Protein AF-A0A933B3A6-F1 (afdb_monomer_lite)

pLDDT: mean 73.86, std 21.84, range [30.27, 98.25]

Secondary structure (DSSP, 8-state):
-----------------EEEE---S----EE-STTEEEEEEEEEEEEE-SS-HHHHHHHHSS-SSEEEEEEEEEEEEEEEETTEEEEEEEEEEGGGTEEEEEEEEEEGGGEEEEEEEEEEEEEE-SS----TT-TT------SS-EEEEEEEEEEEEEE--TTS--EEEEEEEEEEEESS-----

Radius of gyration: 24.61 Å; chains: 1; bounding box: 81×42×65 Å

Sequence (185 aa):
MKGEGKSIFGKSALIVMLSFTANGLGPAYAQGEKDFVVSLDPAARYSFVKGDEEKFRVHHWAKENFVGGVQDFSLKKENLAGDLSLFMEGHALVDENDLKGSLRLDRGELGFIRFDYEEFSRFYEGTGGVYRRFNALRVNELEEELELEIGRLAVEAVLTFENFPELGFLYERRFKDGAKSRLTW

Foldseek 3Di:
DDDDPDDPDPPPQPWDKDKDKCQVDPWDWDDDPVQKTKTWRWIKIAIDTDGDQLVVCQVVVDHNGIWTWTQKIWIWGQPPDNRKIWIKMWIDRPNFQFTKIKIKIAGHQFWIKIKIKTKGKHWDQQFPDDPVVCPPDDGPRDPDTFIKMKMKIKIKTWGHDVPDDIDIDIDMDIDMDGDPDPPDD

Structure (mmCIF, N/CA/C/O backbone):
data_AF-A0A933B3A6-F1
#
_entry.id   AF-A0A933B3A6-F1
#
loop_
_atom_site.group_PDB
_atom_site.id
_atom_site.type_symbol
_atom_site.label_atom_id
_atom_site.label_alt_id
_atom_site.label_comp_id
_atom_site.label_asym_id
_atom_site.label_entity_id
_atom_site.label_seq_id
_atom_site.pdbx_PDB_ins_code
_atom_site.Cartn_x
_atom_site.Cartn_y
_atom_site.Cartn_z
_atom_site.occupancy
_atom_site.B_iso_or_equiv
_atom_site.auth_seq_id
_atom_site.auth_comp_id
_atom_site.auth_asym_id
_atom_site.auth_atom_id
_atom_site.pdbx_PDB_model_num
ATOM 1 N N . MET A 1 1 ? 61.149 1.206 -34.354 1.00 37.81 1 MET A N 1
ATOM 2 C CA . MET A 1 1 ? 60.350 2.453 -34.273 1.00 37.81 1 MET A CA 1
ATOM 3 C C . MET A 1 1 ? 59.382 2.403 -35.446 1.00 37.81 1 MET A C 1
ATOM 5 O O . MET A 1 1 ? 59.860 2.289 -36.556 1.00 37.81 1 MET A O 1
ATOM 9 N N . LYS A 1 2 ? 58.061 2.312 -35.304 1.00 33.31 2 LYS A N 1
ATOM 10 C CA . LYS A 1 2 ? 57.146 3.132 -34.505 1.00 33.31 2 LYS A CA 1
ATOM 11 C C . LYS A 1 2 ? 55.859 2.306 -34.324 1.00 33.31 2 LYS A C 1
ATOM 13 O O . LYS A 1 2 ? 55.336 1.795 -35.306 1.00 33.31 2 LYS A O 1
ATOM 18 N N . GLY A 1 3 ? 55.439 2.094 -33.078 1.00 30.27 3 GLY A N 1
ATOM 19 C CA . GLY A 1 3 ? 54.273 1.277 -32.746 1.00 30.27 3 GLY A CA 1
ATOM 20 C C . GLY A 1 3 ? 52.972 2.021 -33.023 1.00 30.27 3 GLY A C 1
ATOM 21 O O . GLY A 1 3 ? 52.809 3.164 -32.598 1.00 30.27 3 GLY A O 1
ATOM 22 N N . GLU A 1 4 ? 52.048 1.361 -33.712 1.00 31.89 4 GLU A N 1
ATOM 23 C CA . GLU A 1 4 ? 50.653 1.782 -33.786 1.00 31.89 4 GLU A CA 1
ATOM 24 C C . GLU A 1 4 ? 49.944 1.329 -32.508 1.00 31.89 4 GLU A C 1
ATOM 26 O O . GLU A 1 4 ? 49.504 0.187 -32.367 1.00 31.89 4 GLU A O 1
ATOM 31 N N . GLY A 1 5 ? 49.880 2.234 -31.533 1.00 32.16 5 GLY A N 1
ATOM 32 C CA . GLY A 1 5 ? 49.031 2.073 -30.363 1.00 32.16 5 GLY A CA 1
ATOM 33 C C . GLY A 1 5 ? 47.570 2.161 -30.789 1.00 32.16 5 GLY A C 1
ATOM 34 O O . GLY A 1 5 ? 47.030 3.256 -30.934 1.00 32.16 5 GLY A O 1
ATOM 35 N N . LYS A 1 6 ? 46.921 1.009 -30.985 1.00 35.81 6 LYS A N 1
ATOM 36 C CA . LYS A 1 6 ? 45.458 0.927 -30.995 1.00 35.81 6 LYS A CA 1
ATOM 37 C C . LYS A 1 6 ? 44.959 1.458 -29.655 1.00 35.81 6 LYS A C 1
ATOM 39 O O . LYS A 1 6 ? 45.222 0.867 -28.612 1.00 35.81 6 LYS A O 1
ATOM 44 N N . SER A 1 7 ? 44.270 2.592 -29.709 1.00 31.34 7 SER A N 1
ATOM 45 C CA . SER A 1 7 ? 43.562 3.183 -28.581 1.00 31.34 7 SER A CA 1
ATOM 46 C C . SER A 1 7 ? 42.559 2.169 -28.022 1.00 31.34 7 SER A C 1
ATOM 48 O O . SER A 1 7 ? 41.532 1.879 -28.630 1.00 31.34 7 SER A O 1
ATOM 50 N N . ILE A 1 8 ? 42.904 1.604 -26.868 1.00 36.28 8 ILE A N 1
ATOM 51 C CA . ILE A 1 8 ? 42.036 0.848 -25.964 1.00 36.28 8 ILE A CA 1
ATOM 52 C C . ILE A 1 8 ? 41.479 1.859 -24.960 1.00 36.28 8 ILE A C 1
ATOM 54 O O . ILE A 1 8 ? 41.858 1.884 -23.795 1.00 36.28 8 ILE A O 1
ATOM 58 N N . PHE A 1 9 ? 40.616 2.754 -25.430 1.00 33.81 9 PHE A N 1
ATOM 59 C CA . PHE A 1 9 ? 39.762 3.530 -24.542 1.00 33.81 9 PHE A CA 1
ATOM 60 C C . PHE A 1 9 ? 38.358 2.958 -24.654 1.00 33.81 9 PHE A C 1
ATOM 62 O O . PHE A 1 9 ? 37.692 3.080 -25.683 1.00 33.81 9 PHE A O 1
ATOM 69 N N . GLY A 1 10 ? 37.964 2.247 -23.593 1.00 30.86 10 GLY A N 1
ATOM 70 C CA . GLY A 1 10 ? 36.609 1.761 -23.403 1.00 30.86 10 GLY A CA 1
ATOM 71 C C . GLY A 1 10 ? 35.632 2.904 -23.629 1.00 30.86 10 GLY A C 1
ATOM 72 O O . GLY A 1 10 ? 35.864 4.027 -23.182 1.00 30.86 10 GLY A O 1
ATOM 73 N N . LYS A 1 11 ? 34.564 2.618 -24.372 1.00 32.34 11 LYS A N 1
ATOM 74 C CA . LYS A 1 11 ? 33.440 3.531 -24.529 1.00 32.34 11 LYS A CA 1
ATOM 75 C C . LYS A 1 11 ? 32.862 3.769 -23.136 1.00 32.34 11 LYS A C 1
ATOM 77 O O . LYS A 1 11 ? 32.069 2.969 -22.652 1.00 32.34 11 LYS A O 1
ATOM 82 N N . SER A 1 12 ? 33.303 4.829 -22.471 1.00 31.42 12 SER A N 1
ATOM 83 C CA . SER A 1 12 ? 32.624 5.373 -21.306 1.00 31.42 12 SER A CA 1
ATOM 84 C C . SER A 1 12 ? 31.243 5.791 -21.796 1.00 31.42 12 SER A C 1
ATOM 86 O O . SER A 1 12 ? 31.110 6.805 -22.481 1.00 31.42 12 SER A O 1
ATOM 88 N N . ALA A 1 13 ? 30.239 4.948 -21.560 1.00 35.19 13 ALA A N 1
ATOM 89 C CA . ALA A 1 13 ? 28.856 5.269 -21.862 1.00 35.19 13 ALA A CA 1
ATOM 90 C C . ALA A 1 13 ? 28.470 6.455 -20.974 1.00 35.19 13 ALA A C 1
ATOM 92 O O . ALA A 1 13 ? 28.331 6.329 -19.760 1.00 35.19 13 ALA A O 1
ATOM 93 N N . LEU A 1 14 ? 28.400 7.635 -21.582 1.00 32.69 14 LEU A N 1
ATOM 94 C CA . LEU A 1 14 ? 27.875 8.829 -20.946 1.00 32.69 14 LEU A CA 1
ATOM 95 C C . LEU A 1 14 ? 26.360 8.638 -20.827 1.00 32.69 14 LEU A C 1
ATOM 97 O O . LEU A 1 14 ? 25.642 8.846 -21.802 1.00 32.69 14 LEU A O 1
ATOM 101 N N . ILE A 1 15 ? 25.888 8.222 -19.653 1.00 40.62 15 ILE A N 1
ATOM 102 C CA . ILE A 1 15 ? 24.457 8.185 -19.346 1.00 40.62 15 ILE A CA 1
ATOM 103 C C . ILE A 1 15 ? 24.015 9.638 -19.153 1.00 40.62 15 ILE A C 1
ATOM 105 O O . ILE A 1 15 ? 24.301 10.255 -18.129 1.00 40.62 15 ILE A O 1
ATOM 109 N N . VAL A 1 16 ? 23.364 10.209 -20.165 1.00 42.28 16 VAL A N 1
ATOM 110 C CA . VAL A 1 16 ? 22.676 11.498 -20.034 1.00 42.28 16 VAL A CA 1
ATOM 111 C C . VAL A 1 16 ? 21.221 11.193 -19.719 1.00 42.28 16 VAL A C 1
ATOM 113 O O . VAL A 1 16 ? 20.467 10.808 -20.606 1.00 42.28 16 VAL A O 1
ATOM 116 N N . MET A 1 17 ? 20.858 11.342 -18.449 1.00 42.34 17 MET A N 1
ATOM 117 C CA . MET A 1 17 ? 19.483 11.252 -17.971 1.00 42.34 17 MET A CA 1
ATOM 118 C C . MET A 1 17 ? 18.900 12.665 -17.924 1.00 42.34 17 MET A C 1
ATOM 120 O O . MET A 1 17 ? 19.408 13.524 -17.205 1.00 42.34 17 MET A O 1
ATOM 124 N N . LEU A 1 18 ? 17.834 12.912 -18.683 1.00 43.22 18 LEU A N 1
ATOM 125 C CA . LEU A 1 18 ? 16.920 14.020 -18.411 1.00 43.22 18 LEU A CA 1
ATOM 126 C C . LEU A 1 18 ? 15.621 13.418 -17.890 1.00 43.22 18 LEU A C 1
ATOM 128 O O . LEU A 1 18 ? 14.809 12.920 -18.666 1.00 43.22 18 LEU A O 1
ATOM 132 N N . SER A 1 19 ? 15.450 13.448 -16.572 1.00 37.16 19 SER A N 1
ATOM 133 C CA . SER A 1 19 ? 14.170 13.183 -15.927 1.00 37.16 19 SER A CA 1
ATOM 134 C C . SER A 1 19 ? 13.449 14.508 -15.713 1.00 37.16 19 SER A C 1
ATOM 136 O O . SER A 1 19 ? 13.919 15.355 -14.951 1.00 37.16 19 SER A O 1
ATOM 138 N N . PHE A 1 20 ? 12.307 14.687 -16.367 1.00 38.72 20 PHE A N 1
ATOM 139 C CA . PHE A 1 20 ? 11.343 15.703 -15.959 1.00 38.72 20 PHE A CA 1
ATOM 140 C C . PHE A 1 20 ? 10.321 15.016 -15.064 1.00 38.72 20 PHE A C 1
ATOM 142 O O . PHE A 1 20 ? 9.494 14.250 -15.555 1.00 38.72 20 PHE A O 1
ATOM 149 N N . THR A 1 21 ? 10.406 15.268 -13.760 1.00 42.62 21 THR A N 1
ATOM 150 C CA . THR A 1 21 ? 9.318 14.953 -12.834 1.00 42.62 21 THR A CA 1
ATOM 151 C C . THR A 1 21 ? 8.459 16.199 -12.727 1.00 42.62 21 THR A C 1
ATOM 153 O O . THR A 1 21 ? 8.901 17.232 -12.216 1.00 42.62 21 THR A O 1
ATOM 156 N N . ALA A 1 22 ? 7.248 16.143 -13.268 1.00 44.41 22 ALA A N 1
ATOM 157 C CA . ALA A 1 22 ? 6.296 17.226 -13.105 1.00 44.41 22 ALA A CA 1
ATOM 158 C C . ALA A 1 22 ? 5.584 17.065 -11.755 1.00 44.41 22 ALA A C 1
ATOM 160 O O . ALA A 1 22 ? 4.437 16.643 -11.717 1.00 44.41 22 ALA A O 1
ATOM 161 N N . ASN A 1 23 ? 6.226 17.475 -10.655 1.00 44.84 23 ASN A N 1
ATOM 162 C CA . ASN A 1 23 ? 5.581 17.621 -9.332 1.00 44.84 23 ASN A CA 1
ATOM 163 C C . ASN A 1 23 ? 4.640 18.852 -9.290 1.00 44.84 23 ASN A C 1
ATOM 165 O O . ASN A 1 23 ? 4.532 19.552 -8.287 1.00 44.84 23 ASN A O 1
ATOM 169 N N . GLY A 1 24 ? 4.048 19.210 -10.435 1.00 37.59 24 GLY A N 1
ATOM 170 C CA . GLY A 1 24 ? 3.397 20.502 -10.677 1.00 37.59 24 GLY A CA 1
ATOM 171 C C . GLY A 1 24 ? 2.004 20.634 -10.066 1.00 37.59 24 GLY A C 1
ATOM 172 O O . GLY A 1 24 ? 1.434 21.723 -10.083 1.00 37.59 24 GLY A O 1
ATOM 173 N N . LEU A 1 25 ? 1.464 19.553 -9.515 1.00 48.53 25 LEU A N 1
ATOM 174 C CA . LEU A 1 25 ? 0.245 19.550 -8.726 1.00 48.53 25 LEU A CA 1
ATOM 175 C C . LEU A 1 25 ? 0.653 19.038 -7.349 1.00 48.53 25 LEU A C 1
ATOM 177 O O . LEU A 1 25 ? 0.599 17.843 -7.102 1.00 48.53 25 LEU A O 1
ATOM 181 N N . GLY A 1 26 ? 1.132 19.930 -6.476 1.00 48.84 26 GLY A N 1
ATOM 182 C CA . GLY A 1 26 ? 1.346 19.566 -5.073 1.00 48.84 26 GLY A CA 1
ATOM 183 C C . GLY A 1 26 ? 0.085 18.920 -4.478 1.00 48.84 26 GLY A C 1
ATOM 184 O O . GLY A 1 26 ? -0.997 19.076 -5.056 1.00 48.84 26 GLY A O 1
ATOM 185 N N . PRO A 1 27 ? 0.199 18.224 -3.334 1.00 54.97 27 PRO A N 1
ATOM 186 C CA . PRO A 1 27 ? -0.866 17.379 -2.809 1.00 54.97 27 PRO A CA 1
ATOM 187 C C . PRO A 1 27 ? -2.212 18.104 -2.821 1.00 54.97 27 PRO A C 1
ATOM 189 O O . PRO A 1 27 ? -2.379 19.172 -2.221 1.00 54.97 27 PRO A O 1
ATOM 192 N N . ALA A 1 28 ? -3.168 17.541 -3.558 1.00 58.66 28 ALA A N 1
ATOM 193 C CA . ALA A 1 28 ? -4.516 18.071 -3.617 1.00 58.66 28 ALA A CA 1
ATOM 194 C C . ALA A 1 28 ? -5.239 17.667 -2.331 1.00 58.66 28 ALA A C 1
ATOM 196 O O . ALA A 1 28 ? -5.667 16.523 -2.179 1.00 58.66 28 ALA A O 1
ATOM 197 N N . TYR A 1 29 ? -5.361 18.611 -1.399 1.00 62.50 29 TYR A N 1
ATOM 198 C CA . TYR A 1 29 ? -6.126 18.411 -0.176 1.00 62.50 29 TYR A CA 1
ATOM 199 C C . TYR A 1 29 ? -7.592 18.767 -0.410 1.00 62.50 29 TYR A C 1
ATOM 201 O O . TYR A 1 29 ? -7.932 19.932 -0.625 1.00 62.50 29 TYR A O 1
ATOM 209 N N . ALA A 1 30 ? -8.476 17.778 -0.322 1.00 61.03 30 ALA A N 1
ATOM 210 C CA . ALA A 1 30 ? -9.901 18.033 -0.160 1.00 61.03 30 ALA A CA 1
ATOM 211 C C . ALA A 1 30 ? -10.225 17.923 1.332 1.00 61.03 30 ALA A C 1
ATOM 213 O O . ALA A 1 30 ? -10.370 16.825 1.870 1.00 61.03 30 ALA A O 1
ATOM 214 N N . GLN A 1 31 ? -10.294 19.066 2.018 1.00 54.00 31 GLN A N 1
ATOM 215 C CA . GLN A 1 31 ? -10.767 19.108 3.398 1.00 54.00 31 GLN A CA 1
ATOM 216 C C . GLN A 1 31 ? -12.299 19.103 3.372 1.00 54.00 31 GLN A C 1
ATOM 218 O O . GLN A 1 31 ? -12.931 20.112 3.054 1.00 54.00 31 GLN A O 1
ATOM 223 N N . GLY A 1 32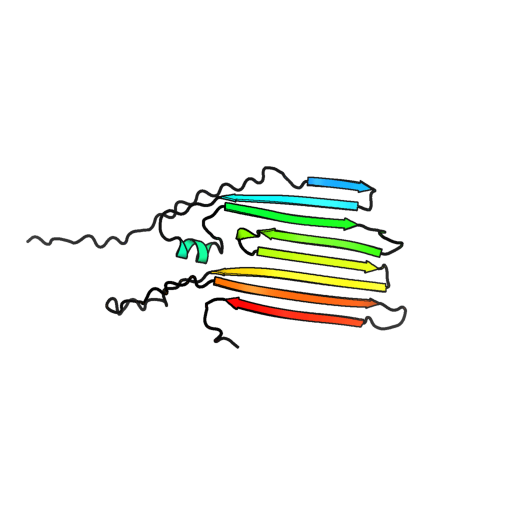 ? -12.890 17.937 3.637 1.00 58.06 32 GLY A N 1
ATOM 224 C CA . GLY A 1 32 ? -14.317 17.832 3.919 1.00 58.06 32 GLY A CA 1
ATOM 225 C C . GLY A 1 32 ? -14.619 18.275 5.350 1.00 58.06 32 GLY A C 1
ATOM 226 O O . GLY A 1 32 ? -13.804 18.915 6.013 1.00 58.06 32 GLY A O 1
ATOM 227 N N . GLU A 1 33 ? -15.802 17.918 5.844 1.00 61.97 33 GLU A N 1
ATOM 228 C CA . GLU A 1 33 ? -16.140 17.953 7.274 1.00 61.97 33 GLU A CA 1
ATOM 229 C C . GLU A 1 33 ? -14.966 17.444 8.137 1.00 61.97 33 GLU A C 1
ATOM 231 O O . GLU A 1 33 ? -14.208 16.606 7.658 1.00 61.97 33 GLU A O 1
ATOM 236 N N . LYS A 1 34 ? -14.783 17.947 9.372 1.00 69.44 34 LYS A N 1
ATOM 237 C CA . LYS A 1 34 ? -13.552 17.775 10.192 1.00 69.44 34 LYS A CA 1
ATOM 238 C C . LYS A 1 34 ? -12.988 16.347 10.253 1.00 69.44 34 LYS A C 1
ATOM 240 O O . LYS A 1 34 ? -11.785 16.179 10.427 1.00 69.44 34 LYS A O 1
ATOM 245 N N . ASP A 1 35 ? -13.849 15.364 10.058 1.00 83.56 35 ASP A N 1
ATOM 246 C CA . ASP A 1 35 ? -13.562 13.945 10.152 1.00 83.56 35 ASP A CA 1
ATOM 247 C C . ASP A 1 35 ? -13.122 13.332 8.808 1.00 83.56 35 ASP A C 1
ATOM 249 O O . ASP A 1 35 ? -12.938 12.125 8.733 1.00 83.56 35 ASP A O 1
ATOM 253 N N . PHE A 1 36 ? -13.002 14.106 7.721 1.00 89.25 36 PHE A N 1
ATOM 254 C CA . PHE A 1 36 ? -12.649 13.627 6.380 1.00 89.25 36 PHE A CA 1
ATOM 255 C C . PHE A 1 36 ? -11.478 14.400 5.767 1.00 89.25 36 PHE A C 1
ATOM 257 O O . PHE A 1 36 ? -11.584 15.591 5.464 1.00 89.25 36 PHE A O 1
ATOM 264 N N . VAL A 1 37 ? -10.378 13.689 5.528 1.00 89.62 37 VAL A N 1
ATOM 265 C CA . VAL A 1 37 ? -9.154 14.219 4.924 1.00 89.62 37 VAL A CA 1
ATOM 266 C C . VAL A 1 37 ? -8.768 13.347 3.740 1.00 89.62 37 VAL A C 1
ATOM 268 O O . VAL A 1 37 ? -8.660 12.130 3.878 1.00 89.62 37 VAL A O 1
ATOM 271 N N . VAL A 1 38 ? -8.539 13.972 2.588 1.00 89.50 38 VAL A N 1
ATOM 272 C CA . VAL A 1 38 ? -8.027 13.312 1.382 1.00 89.50 38 VAL A CA 1
ATOM 273 C C . VAL A 1 38 ? -6.810 14.073 0.881 1.00 89.50 38 VAL A C 1
ATOM 275 O O . VAL A 1 38 ? -6.851 15.302 0.819 1.00 89.50 38 VAL A O 1
ATOM 278 N N . SER A 1 39 ? -5.761 13.342 0.512 1.00 88.25 39 SER A N 1
ATOM 279 C CA . SER A 1 39 ? -4.570 13.838 -0.176 1.00 88.25 39 SER A CA 1
ATOM 280 C C . SER A 1 39 ? -4.307 12.986 -1.412 1.00 88.25 39 SER A C 1
ATOM 282 O O . SER A 1 39 ? -4.430 11.762 -1.364 1.00 88.25 39 SER A O 1
ATOM 284 N N . LEU A 1 40 ? -3.926 13.632 -2.508 1.00 87.50 40 LEU A N 1
ATOM 285 C CA . LEU A 1 40 ? -3.554 12.977 -3.757 1.00 87.50 40 LEU A CA 1
ATOM 286 C C . LEU A 1 40 ? -2.356 13.702 -4.371 1.00 87.50 40 LEU A C 1
ATOM 288 O O . LEU A 1 40 ? -2.438 14.907 -4.610 1.00 87.50 40 LEU A O 1
ATOM 292 N N . ASP A 1 41 ? -1.288 12.961 -4.642 1.00 88.00 41 ASP A N 1
ATOM 293 C CA . ASP A 1 41 ? -0.076 13.424 -5.312 1.00 88.00 41 ASP A CA 1
ATOM 294 C C . ASP A 1 41 ? 0.077 12.700 -6.663 1.00 88.00 41 ASP A C 1
ATOM 296 O O . ASP A 1 41 ? 0.520 11.544 -6.720 1.00 88.00 41 ASP A O 1
ATOM 300 N N . PRO A 1 42 ? -0.387 13.310 -7.768 1.00 85.56 42 PRO A N 1
ATOM 301 C CA . PRO A 1 42 ? -0.229 12.734 -9.093 1.00 85.56 42 PRO A CA 1
ATOM 302 C C . PRO A 1 42 ? 1.224 12.865 -9.558 1.00 85.56 42 PRO A C 1
ATOM 304 O O . PRO A 1 42 ? 1.824 13.935 -9.482 1.00 85.56 42 PRO A O 1
ATOM 307 N N . ALA A 1 43 ? 1.760 11.800 -10.147 1.00 83.62 43 ALA A N 1
ATOM 308 C CA . ALA A 1 43 ? 3.123 11.779 -10.651 1.00 83.62 43 ALA A CA 1
ATOM 309 C C . ALA A 1 43 ? 3.174 11.447 -12.140 1.00 83.62 43 ALA A C 1
ATOM 311 O O . ALA A 1 43 ? 2.469 10.574 -12.650 1.00 83.62 43 ALA A O 1
ATOM 312 N N . ALA A 1 44 ? 4.054 12.159 -12.839 1.00 84.94 44 ALA A N 1
ATOM 313 C CA . ALA A 1 44 ? 4.434 11.857 -14.206 1.00 84.94 44 ALA A CA 1
ATOM 314 C C . ALA A 1 44 ? 5.945 12.036 -14.360 1.00 84.94 44 ALA A C 1
ATOM 316 O O . ALA A 1 44 ? 6.501 13.088 -14.015 1.00 84.94 44 ALA A O 1
ATOM 317 N N . ARG A 1 45 ? 6.599 11.011 -14.902 1.00 83.56 45 ARG A N 1
ATOM 318 C CA . ARG A 1 45 ? 8.030 10.988 -15.200 1.00 83.56 45 ARG A CA 1
ATOM 319 C C . ARG A 1 45 ? 8.212 10.619 -16.662 1.00 83.56 45 ARG A C 1
ATOM 321 O O . ARG A 1 45 ? 7.642 9.652 -17.143 1.00 83.56 45 ARG A O 1
ATOM 328 N N . TYR A 1 46 ? 9.049 11.366 -17.369 1.00 82.31 46 TYR A N 1
ATOM 329 C CA . TYR A 1 46 ? 9.570 10.933 -18.663 1.00 82.31 46 TYR A CA 1
ATOM 330 C C . TYR A 1 46 ? 11.074 10.748 -18.544 1.00 82.31 46 TYR A C 1
ATOM 332 O O . TYR A 1 46 ? 11.762 11.601 -17.974 1.00 82.31 46 TYR A O 1
ATOM 340 N N . SER A 1 47 ? 11.595 9.628 -19.033 1.00 82.12 47 SER A N 1
ATOM 341 C CA . SER A 1 47 ? 13.031 9.368 -19.043 1.00 82.12 47 SER A CA 1
ATOM 342 C C . SER A 1 47 ? 13.478 8.802 -20.374 1.00 82.12 47 SER A C 1
ATOM 344 O O . SER A 1 47 ? 12.867 7.898 -20.928 1.00 82.12 47 SER A O 1
ATOM 346 N N . PHE A 1 48 ? 14.577 9.356 -20.867 1.00 82.50 48 PHE A N 1
ATOM 347 C CA . PHE A 1 48 ? 15.260 8.898 -22.062 1.00 82.50 48 PHE A CA 1
ATOM 348 C C . PHE A 1 48 ? 16.720 8.645 -21.707 1.00 82.50 48 PHE A C 1
ATOM 350 O O . PHE A 1 48 ? 17.353 9.473 -21.045 1.00 82.50 48 PHE A O 1
ATOM 357 N N . VAL A 1 49 ? 17.246 7.510 -22.154 1.00 83.38 49 VAL A N 1
ATOM 358 C CA . VAL A 1 49 ? 18.620 7.088 -21.898 1.00 83.38 49 VAL A CA 1
ATOM 359 C C . VAL A 1 49 ? 19.334 6.964 -23.230 1.00 83.38 49 VAL A C 1
ATOM 361 O O . VAL A 1 49 ? 18.835 6.371 -24.177 1.00 83.38 49 VAL A O 1
ATOM 364 N N . LYS A 1 50 ? 20.537 7.529 -23.310 1.00 75.69 50 LYS A N 1
ATOM 365 C CA . LYS A 1 50 ? 21.429 7.328 -24.450 1.00 75.69 50 LYS A CA 1
ATOM 366 C C . LYS A 1 50 ? 22.614 6.491 -23.993 1.00 75.69 50 LYS A C 1
ATOM 368 O O . LYS A 1 50 ? 23.480 7.003 -23.289 1.00 75.69 50 LYS A O 1
ATOM 373 N N . GLY A 1 51 ? 22.671 5.225 -24.397 1.00 81.44 51 GLY A N 1
ATOM 374 C CA . GLY A 1 51 ? 23.764 4.325 -24.035 1.00 81.44 51 GLY A CA 1
ATOM 375 C C . GLY A 1 51 ? 23.274 2.934 -23.658 1.00 81.44 51 GLY A C 1
ATOM 376 O O . GLY A 1 51 ? 22.758 2.228 -24.512 1.00 81.44 51 GLY A O 1
ATOM 377 N N . ASP A 1 52 ? 23.510 2.546 -22.408 1.00 78.19 52 ASP A N 1
ATOM 378 C CA . ASP A 1 52 ? 23.214 1.216 -21.870 1.00 78.19 52 ASP A CA 1
ATOM 379 C C . ASP A 1 52 ? 21.920 1.281 -21.040 1.00 78.19 52 ASP A C 1
ATOM 381 O O . ASP A 1 52 ? 21.930 1.682 -19.873 1.00 78.19 52 ASP A O 1
ATOM 385 N N . GLU A 1 53 ? 20.798 0.987 -21.697 1.00 77.38 53 GLU A N 1
ATOM 386 C CA . GLU A 1 53 ? 19.449 1.033 -21.115 1.00 77.38 53 GLU A CA 1
ATOM 387 C C . GLU A 1 53 ? 19.263 -0.055 -20.047 1.00 77.38 53 GLU A C 1
ATOM 389 O O . GLU A 1 53 ? 18.657 0.179 -19.005 1.00 77.38 53 GLU A O 1
ATOM 394 N N . GLU A 1 54 ? 19.884 -1.217 -20.238 1.00 74.06 54 GLU A N 1
ATOM 395 C CA . GLU A 1 54 ? 19.842 -2.325 -19.287 1.00 74.06 54 GLU A CA 1
ATOM 396 C C . GLU A 1 54 ? 20.495 -1.943 -17.950 1.00 74.06 54 GLU A C 1
ATOM 398 O O . GLU A 1 54 ? 19.892 -2.109 -16.885 1.00 74.06 54 GLU A O 1
ATOM 403 N N . LYS A 1 55 ? 21.680 -1.316 -17.991 1.00 77.94 55 LYS A N 1
ATOM 404 C CA . LYS A 1 55 ? 22.319 -0.756 -16.787 1.00 77.94 55 LYS A CA 1
ATOM 405 C C . LYS A 1 55 ? 21.473 0.303 -16.102 1.00 77.94 55 LYS A C 1
ATOM 407 O O . LYS A 1 55 ? 21.466 0.376 -14.872 1.00 77.94 55 LYS A O 1
ATOM 412 N N . PHE A 1 56 ? 20.784 1.138 -16.876 1.00 79.50 56 PHE A N 1
ATOM 413 C CA . PHE A 1 56 ? 19.880 2.132 -16.315 1.00 79.50 56 PHE A CA 1
ATOM 414 C C . PHE A 1 56 ? 18.752 1.456 -15.530 1.00 79.50 56 PHE A C 1
ATOM 416 O O . PHE A 1 56 ? 18.577 1.770 -14.352 1.00 79.50 56 PHE A O 1
ATOM 423 N N . ARG A 1 57 ? 18.066 0.472 -16.123 1.00 81.44 57 ARG A N 1
ATOM 424 C CA . ARG A 1 57 ? 16.979 -0.267 -15.461 1.00 81.44 57 ARG A CA 1
ATOM 425 C C . ARG A 1 57 ? 17.437 -0.969 -14.188 1.00 81.44 57 ARG A C 1
ATOM 427 O O . ARG A 1 57 ? 16.748 -0.928 -13.174 1.00 81.44 57 ARG A O 1
ATOM 434 N N . VAL A 1 58 ? 18.627 -1.564 -14.202 1.00 77.94 58 VAL A N 1
ATOM 435 C CA . VAL A 1 58 ? 19.189 -2.262 -13.035 1.00 77.94 58 VAL A CA 1
ATOM 436 C C . VAL A 1 58 ? 19.558 -1.300 -11.903 1.00 77.94 58 VAL A C 1
ATOM 438 O O . VAL A 1 58 ? 19.366 -1.635 -10.734 1.00 77.94 58 VAL A O 1
ATOM 441 N N . HIS A 1 59 ? 20.077 -0.111 -12.219 1.00 78.38 59 HIS A N 1
ATOM 442 C CA . HIS A 1 59 ? 20.468 0.881 -11.211 1.00 78.38 59 HIS A CA 1
ATOM 443 C C . HIS A 1 59 ? 19.301 1.718 -10.684 1.00 78.38 59 HIS A C 1
ATOM 445 O O . HIS A 1 59 ? 19.314 2.100 -9.516 1.00 78.38 59 HIS A O 1
ATOM 451 N N . HIS A 1 60 ? 18.329 2.030 -11.538 1.00 75.50 60 HIS A N 1
ATOM 452 C CA . HIS A 1 60 ? 17.215 2.918 -11.206 1.00 75.50 60 HIS A CA 1
ATOM 453 C C . HIS A 1 60 ? 15.914 2.177 -10.898 1.00 75.50 60 HIS A C 1
ATOM 455 O O . HIS A 1 60 ? 14.967 2.818 -10.462 1.00 75.50 60 HIS A O 1
ATOM 461 N N . TRP A 1 61 ? 15.871 0.858 -11.117 1.00 77.25 61 TRP A N 1
ATOM 462 C CA . TRP A 1 61 ? 14.667 0.023 -11.005 1.00 77.25 61 TRP A CA 1
ATOM 463 C C . TRP A 1 61 ? 13.473 0.583 -11.779 1.00 77.25 61 TRP A C 1
ATOM 465 O O . TRP A 1 61 ? 12.331 0.470 -11.361 1.00 77.25 61 TRP A O 1
ATOM 475 N N . ALA A 1 62 ? 13.776 1.195 -12.917 1.00 79.81 62 ALA A N 1
ATOM 476 C CA . ALA A 1 62 ? 12.871 2.048 -13.659 1.00 79.81 62 ALA A CA 1
ATOM 477 C C . ALA A 1 62 ? 13.127 1.870 -15.151 1.00 79.81 62 ALA A C 1
ATOM 479 O O . ALA A 1 62 ? 14.287 1.854 -15.572 1.00 79.81 62 ALA A O 1
ATOM 480 N N . LYS A 1 63 ? 12.066 1.780 -15.955 1.00 81.50 63 LYS A N 1
ATOM 481 C CA . LYS A 1 63 ? 12.183 1.730 -17.418 1.00 81.50 63 LYS A CA 1
ATOM 482 C C . LYS A 1 63 ? 12.411 3.134 -17.993 1.00 81.50 63 LYS A C 1
ATOM 484 O O . LYS A 1 63 ? 12.036 4.161 -17.408 1.00 81.50 63 LYS A O 1
ATOM 489 N N . GLU A 1 64 ? 13.094 3.183 -19.132 1.00 81.81 64 GLU A N 1
ATOM 490 C CA . GLU A 1 64 ? 13.294 4.379 -19.949 1.00 81.81 64 GLU A CA 1
ATOM 491 C C . GLU A 1 64 ? 12.054 4.668 -20.802 1.00 81.81 64 GLU A C 1
ATOM 493 O O . GLU A 1 64 ? 12.004 4.454 -22.009 1.00 81.81 64 GLU A O 1
ATOM 498 N N . ASN A 1 65 ? 10.997 5.128 -20.147 1.00 82.06 65 ASN A N 1
ATOM 499 C CA . ASN A 1 65 ? 9.730 5.429 -20.792 1.00 82.06 65 ASN A CA 1
ATOM 500 C C . ASN A 1 65 ? 9.022 6.606 -20.108 1.00 82.06 65 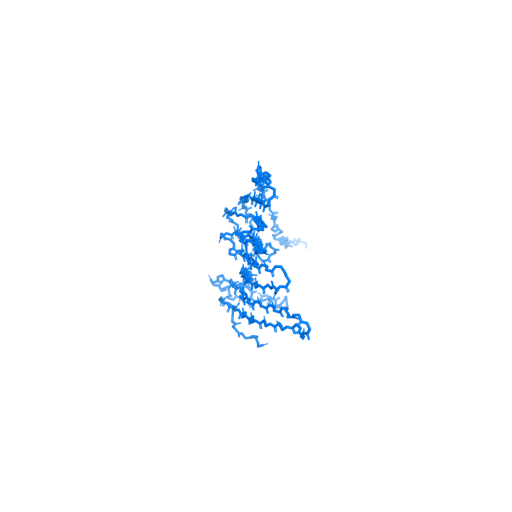ASN A C 1
ATOM 502 O O . ASN A 1 65 ? 9.559 7.291 -19.228 1.00 82.06 65 ASN A O 1
ATOM 506 N N . PHE A 1 66 ? 7.817 6.887 -20.597 1.00 84.00 66 PHE A N 1
ATOM 507 C CA . PHE A 1 66 ? 6.844 7.656 -19.844 1.00 84.00 66 PHE A CA 1
ATOM 508 C C . PHE A 1 66 ? 6.267 6.766 -18.743 1.00 84.00 66 PHE A C 1
ATOM 510 O O . PHE A 1 66 ? 5.882 5.634 -19.020 1.00 84.00 66 PHE A O 1
ATOM 517 N N . VAL A 1 67 ? 6.196 7.309 -17.536 1.00 83.88 67 VAL A N 1
ATOM 518 C CA . VAL A 1 67 ? 5.546 6.710 -16.378 1.00 83.88 67 VAL A CA 1
ATOM 519 C C . VAL A 1 67 ? 4.517 7.698 -15.872 1.00 83.88 67 VAL A C 1
ATOM 521 O O . VAL A 1 67 ? 4.854 8.845 -15.558 1.00 83.88 67 VAL A O 1
ATOM 524 N N . GLY A 1 68 ? 3.270 7.253 -15.799 1.00 85.25 68 GLY A N 1
ATOM 525 C CA . GLY A 1 68 ? 2.182 7.990 -15.172 1.00 85.25 68 GLY A CA 1
ATOM 526 C C . GLY A 1 68 ? 1.633 7.253 -13.959 1.00 85.25 68 GLY A C 1
ATOM 527 O O . GLY A 1 68 ? 1.603 6.023 -13.916 1.00 85.25 68 GLY A O 1
ATOM 528 N N . GLY A 1 69 ? 1.152 8.007 -12.975 1.00 88.31 69 GLY A N 1
ATOM 529 C CA . GLY A 1 69 ? 0.508 7.399 -11.827 1.00 88.31 69 GLY A CA 1
ATOM 530 C C . GLY A 1 69 ? 0.195 8.354 -10.693 1.00 88.31 69 GLY A C 1
ATOM 531 O O . GLY A 1 69 ? 0.080 9.570 -10.859 1.00 88.31 69 GLY A O 1
ATOM 532 N N . VAL A 1 70 ? 0.047 7.758 -9.520 1.00 89.19 70 VAL A N 1
ATOM 533 C CA . VAL A 1 70 ? -0.146 8.444 -8.249 1.00 89.19 70 VAL A CA 1
ATOM 534 C C . VAL A 1 70 ? 1.026 8.061 -7.365 1.00 89.19 70 VAL A C 1
ATOM 536 O O . VAL A 1 70 ? 1.171 6.887 -7.032 1.00 89.19 70 VAL A O 1
ATOM 539 N N . GLN A 1 71 ? 1.869 9.033 -7.024 1.00 88.12 71 GLN A N 1
ATOM 540 C CA . GLN A 1 71 ? 3.016 8.795 -6.153 1.00 88.12 71 GLN A CA 1
ATOM 541 C C . GLN A 1 71 ? 2.578 8.559 -4.717 1.00 88.12 71 GLN A C 1
ATOM 543 O O . GLN A 1 71 ? 3.172 7.727 -4.056 1.00 88.12 71 GLN A O 1
ATOM 548 N N . ASP A 1 72 ? 1.544 9.260 -4.261 1.00 89.44 72 ASP A N 1
ATOM 549 C CA . ASP A 1 72 ? 0.967 9.057 -2.941 1.00 89.44 72 ASP A CA 1
ATOM 550 C C . ASP A 1 72 ? -0.520 9.421 -2.976 1.00 89.44 72 ASP A C 1
ATOM 552 O O . ASP A 1 72 ? -0.927 10.456 -3.508 1.00 89.44 72 ASP A O 1
ATOM 556 N N . PHE A 1 73 ? -1.361 8.594 -2.372 1.00 92.88 73 PHE A N 1
ATOM 557 C CA . PHE A 1 73 ? -2.708 8.978 -1.977 1.00 92.88 73 PHE A CA 1
ATOM 558 C C . PHE A 1 73 ? -2.939 8.606 -0.523 1.00 92.88 73 PHE A C 1
ATOM 560 O O . PHE A 1 73 ? -2.442 7.596 -0.030 1.00 92.88 73 PHE A O 1
ATOM 567 N N . SER A 1 74 ? -3.742 9.411 0.161 1.00 94.19 74 SER A N 1
ATOM 568 C CA . SER A 1 74 ? -4.254 9.062 1.476 1.00 94.19 74 SER A CA 1
ATOM 569 C C . SER A 1 74 ? -5.685 9.539 1.644 1.00 94.19 74 SER A C 1
ATOM 571 O O . SER A 1 74 ? -6.094 10.589 1.146 1.00 94.19 74 SER A O 1
ATOM 573 N N . LEU A 1 75 ? -6.467 8.737 2.349 1.00 93.88 75 LEU A N 1
ATOM 574 C CA . LEU A 1 75 ? -7.822 9.041 2.758 1.00 93.88 75 LEU A CA 1
ATOM 575 C C . LEU A 1 75 ? -7.968 8.628 4.212 1.00 93.88 75 LEU A C 1
ATOM 577 O O . LEU A 1 75 ? -7.713 7.488 4.591 1.00 93.88 75 LEU A O 1
ATOM 581 N N . LYS A 1 76 ? -8.431 9.565 5.025 1.00 94.81 76 LYS A N 1
ATOM 582 C CA . LYS A 1 76 ? -8.786 9.337 6.415 1.00 94.81 76 LYS A CA 1
ATOM 583 C C . LYS A 1 76 ? -10.223 9.786 6.620 1.00 94.81 76 LYS A C 1
ATOM 585 O O . LYS A 1 76 ? -10.557 10.939 6.352 1.00 94.81 76 LYS A O 1
ATOM 590 N N . LYS A 1 77 ? -11.064 8.874 7.102 1.00 93.69 77 LYS A N 1
ATOM 591 C CA . LYS A 1 77 ? -12.431 9.163 7.528 1.00 93.69 77 LYS A CA 1
ATOM 592 C C . LYS A 1 77 ? -12.639 8.661 8.950 1.00 93.69 77 LYS A C 1
ATOM 594 O O . LYS A 1 77 ? -12.724 7.460 9.172 1.00 93.69 77 LYS A O 1
ATOM 599 N N . GLU A 1 78 ? -12.742 9.577 9.898 1.00 92.75 78 GLU A N 1
ATOM 600 C CA . GLU A 1 78 ? -13.173 9.276 11.262 1.00 92.75 78 GLU A CA 1
ATOM 601 C C . GLU A 1 78 ? -14.707 9.231 11.329 1.00 92.75 78 GLU A C 1
ATOM 603 O O . GLU A 1 78 ? -15.399 9.792 10.470 1.00 92.75 78 GLU A O 1
ATOM 608 N N . ASN A 1 79 ? -15.233 8.526 12.332 1.00 91.06 79 ASN A N 1
ATOM 609 C CA . ASN A 1 79 ? -16.667 8.433 12.625 1.00 91.06 79 ASN A CA 1
ATOM 610 C C . ASN A 1 79 ? -17.537 8.055 11.408 1.00 91.06 79 ASN A C 1
ATOM 612 O O . ASN A 1 79 ? -18.640 8.573 11.225 1.00 91.06 79 ASN A O 1
ATOM 616 N N . LEU A 1 80 ? -17.049 7.147 10.553 1.00 88.62 80 LEU A N 1
ATOM 617 C CA . LEU A 1 80 ? -17.762 6.659 9.367 1.00 88.62 80 LEU A CA 1
ATOM 618 C C . LEU A 1 80 ? -19.129 6.069 9.743 1.00 88.62 80 LEU A C 1
ATOM 620 O O . LEU A 1 80 ? -20.115 6.274 9.037 1.00 88.62 80 LEU A O 1
ATOM 624 N N . ALA A 1 81 ? -19.176 5.340 10.857 1.00 87.75 81 ALA A N 1
ATOM 625 C CA . ALA A 1 81 ? -20.399 4.845 11.472 1.00 87.75 81 ALA A CA 1
ATOM 626 C C . ALA A 1 81 ? -20.157 4.632 12.971 1.00 87.75 81 ALA A C 1
ATOM 628 O O . ALA A 1 81 ? -19.586 3.617 13.369 1.00 87.75 81 ALA A O 1
ATOM 629 N N . GLY A 1 82 ? -20.578 5.593 13.797 1.00 89.94 82 GLY A N 1
ATOM 630 C CA . GLY A 1 82 ? -20.290 5.565 15.231 1.00 89.94 82 GLY A CA 1
ATOM 631 C C . GLY A 1 82 ? -18.791 5.717 15.488 1.00 89.94 82 GLY A C 1
ATOM 632 O O . GLY A 1 82 ? -18.210 6.718 15.095 1.00 89.94 82 GLY A O 1
ATOM 633 N N . ASP A 1 83 ? -18.182 4.710 16.108 1.00 92.94 83 ASP A N 1
ATOM 634 C CA . ASP A 1 83 ? -16.759 4.633 16.463 1.00 92.94 83 ASP A CA 1
ATOM 635 C C . ASP A 1 83 ? -15.866 4.025 15.361 1.00 92.94 83 ASP A C 1
ATOM 637 O O . ASP A 1 83 ? -14.672 3.806 15.571 1.00 92.94 83 ASP A O 1
ATOM 641 N N . LEU A 1 84 ? -16.428 3.738 14.181 1.00 95.12 84 LEU A N 1
ATOM 642 C CA . LEU A 1 84 ? -15.688 3.188 13.047 1.00 95.12 84 LEU A CA 1
ATOM 643 C C . LEU A 1 84 ? -14.898 4.279 12.307 1.00 95.12 84 LEU A C 1
ATOM 645 O O . LEU A 1 84 ? -15.486 5.217 11.771 1.00 95.12 84 LEU A O 1
ATOM 649 N N . SER A 1 85 ? -13.586 4.101 12.188 1.00 96.25 85 SER A N 1
ATOM 650 C CA . SER A 1 85 ? -12.678 4.933 11.398 1.00 96.25 85 SER A CA 1
ATOM 651 C C . SER A 1 85 ? -12.064 4.142 10.241 1.00 96.25 85 SER A C 1
ATOM 653 O O . SER A 1 85 ? -11.739 2.963 10.365 1.00 96.25 85 SER A O 1
ATOM 655 N N . LEU A 1 86 ? -11.899 4.804 9.102 1.00 96.31 86 LEU A N 1
ATOM 656 C CA . LEU A 1 86 ? -11.328 4.275 7.871 1.00 96.31 86 LEU A CA 1
ATOM 657 C C . LEU A 1 86 ? -10.048 5.041 7.538 1.00 96.31 86 LEU A C 1
ATOM 659 O O . LEU A 1 86 ? -10.045 6.271 7.483 1.00 96.31 86 LEU A O 1
ATOM 663 N N . PHE A 1 87 ? -8.989 4.300 7.244 1.00 97.06 87 PHE A N 1
ATOM 664 C CA . PHE A 1 87 ? -7.723 4.821 6.752 1.00 97.06 87 PHE A CA 1
ATOM 665 C C . PHE A 1 87 ? -7.346 4.053 5.494 1.00 97.06 87 PHE A C 1
ATOM 667 O O . PHE A 1 87 ? -7.378 2.824 5.476 1.00 97.06 87 PHE A O 1
ATOM 674 N N . MET A 1 88 ? -7.007 4.776 4.440 1.00 97.31 88 MET A N 1
ATOM 675 C CA . MET A 1 88 ? -6.527 4.219 3.188 1.00 97.31 88 MET A CA 1
ATOM 676 C C . MET A 1 88 ? -5.316 5.010 2.741 1.00 97.31 88 MET A C 1
ATOM 678 O O . MET A 1 88 ? -5.336 6.237 2.789 1.00 97.31 88 MET A O 1
ATOM 682 N N . GLU A 1 89 ? -4.288 4.323 2.280 1.00 96.88 89 GLU A N 1
ATOM 683 C CA . GLU A 1 89 ? -3.112 4.954 1.695 1.00 96.88 89 GLU A CA 1
ATOM 684 C C . GLU A 1 89 ? -2.507 4.061 0.625 1.00 96.88 89 GLU A C 1
ATOM 686 O O . GLU A 1 89 ? -2.765 2.856 0.586 1.00 96.88 89 GLU A O 1
ATOM 691 N N . GLY A 1 90 ? -1.699 4.646 -0.245 1.00 94.00 90 GLY A N 1
ATOM 692 C CA . GLY A 1 90 ? -0.988 3.874 -1.241 1.00 94.00 90 GLY A CA 1
ATOM 693 C C . GLY A 1 90 ? -0.381 4.723 -2.336 1.00 94.00 90 GLY A C 1
ATOM 694 O O . GLY A 1 90 ? -0.458 5.949 -2.323 1.00 94.00 90 GLY A O 1
ATOM 695 N N . HIS A 1 91 ? 0.180 4.029 -3.312 1.00 93.31 91 HIS A N 1
ATOM 696 C CA . HIS A 1 91 ? 0.752 4.600 -4.516 1.00 93.31 91 HIS A CA 1
ATOM 697 C C . HIS A 1 91 ? 0.592 3.617 -5.670 1.00 93.31 91 HIS A C 1
ATOM 699 O O . HIS A 1 91 ? 0.457 2.409 -5.468 1.00 93.31 91 HIS A O 1
ATOM 705 N N . ALA A 1 92 ? 0.549 4.138 -6.888 1.00 91.69 92 ALA A N 1
ATOM 706 C CA . ALA A 1 92 ? 0.387 3.335 -8.086 1.00 91.69 92 ALA A CA 1
ATOM 707 C C . ALA A 1 92 ? 1.109 3.991 -9.262 1.00 91.69 92 ALA A C 1
ATOM 709 O O . ALA A 1 92 ? 0.581 4.917 -9.884 1.00 91.69 92 ALA A O 1
ATOM 710 N N . LEU A 1 93 ? 2.298 3.483 -9.578 1.00 88.19 93 LEU A N 1
ATOM 711 C CA . LEU A 1 93 ? 3.057 3.797 -10.787 1.00 88.19 93 LEU A CA 1
ATOM 712 C C . LEU A 1 93 ? 2.934 2.601 -11.740 1.00 88.19 93 LEU A C 1
ATOM 714 O O . LEU A 1 93 ? 3.764 1.693 -11.755 1.00 88.19 93 LEU A O 1
ATOM 718 N N . VAL A 1 94 ? 1.839 2.581 -12.503 1.00 80.69 94 VAL A N 1
ATOM 719 C CA . VAL A 1 94 ? 1.387 1.403 -13.269 1.00 80.69 94 VAL A CA 1
ATOM 720 C C . VAL A 1 94 ? 2.419 0.954 -14.304 1.00 80.69 94 VAL A C 1
ATOM 722 O O . VAL A 1 94 ? 2.653 -0.241 -14.452 1.00 80.69 94 VAL A O 1
ATOM 725 N N . ASP A 1 95 ? 3.077 1.897 -14.982 1.00 80.81 95 ASP A N 1
ATOM 726 C CA . ASP A 1 95 ? 4.073 1.589 -16.018 1.00 80.81 95 ASP A CA 1
ATOM 727 C C . ASP A 1 95 ? 5.371 0.967 -15.456 1.00 80.81 95 ASP A C 1
ATOM 729 O O . ASP A 1 95 ? 6.157 0.394 -16.214 1.00 80.81 95 ASP A O 1
ATOM 733 N N . GLU A 1 96 ? 5.603 1.068 -14.141 1.00 79.38 96 GLU A N 1
ATOM 734 C CA . GLU A 1 96 ? 6.765 0.495 -13.436 1.00 79.38 96 GLU A CA 1
ATOM 735 C C . GLU A 1 96 ? 6.407 -0.714 -12.568 1.00 79.38 96 GLU A C 1
ATOM 737 O O . GLU A 1 96 ? 7.274 -1.260 -11.885 1.00 79.38 96 GLU A O 1
ATOM 742 N N . ASN A 1 97 ? 5.136 -1.123 -12.595 1.00 85.19 97 ASN A N 1
ATOM 743 C CA . ASN A 1 97 ? 4.565 -2.115 -11.694 1.00 85.19 97 ASN A CA 1
ATOM 744 C C . ASN A 1 97 ? 4.848 -1.820 -10.209 1.00 85.19 97 ASN A C 1
ATOM 746 O O . ASN A 1 97 ? 4.962 -2.750 -9.425 1.00 85.19 97 ASN A O 1
ATOM 750 N N . ASP A 1 98 ? 4.997 -0.548 -9.818 1.00 88.31 98 ASP A N 1
ATOM 751 C CA . ASP A 1 98 ? 5.230 -0.148 -8.425 1.00 88.31 98 ASP A CA 1
ATOM 752 C C . ASP A 1 98 ? 3.894 0.262 -7.796 1.00 88.31 98 ASP A C 1
ATOM 754 O O . ASP A 1 98 ? 3.394 1.381 -7.968 1.00 88.31 98 ASP A O 1
ATOM 758 N N . LEU A 1 99 ? 3.268 -0.712 -7.141 1.00 91.56 99 LEU A N 1
ATOM 759 C CA . LEU A 1 99 ? 1.933 -0.633 -6.574 1.00 91.56 99 LEU A CA 1
ATOM 760 C C . LEU A 1 99 ? 1.989 -0.911 -5.077 1.00 91.56 99 LEU A C 1
ATOM 762 O O . LEU A 1 99 ? 2.511 -1.929 -4.622 1.00 91.56 99 LEU A O 1
ATOM 766 N N . LYS A 1 100 ? 1.343 -0.058 -4.291 1.00 95.44 100 LYS A N 1
ATOM 767 C CA . LYS A 1 100 ? 1.134 -0.296 -2.868 1.00 95.44 100 LYS A CA 1
ATOM 768 C C . LYS A 1 100 ? -0.224 0.225 -2.449 1.00 95.44 100 LYS A C 1
ATOM 770 O O . LYS A 1 100 ? -0.635 1.312 -2.838 1.00 95.44 100 LYS A O 1
ATOM 775 N N . GLY A 1 101 ? -0.910 -0.536 -1.614 1.00 96.75 101 GLY A N 1
ATOM 776 C CA . GLY A 1 101 ? -2.167 -0.129 -1.013 1.00 96.75 101 GLY A CA 1
ATOM 777 C C . GLY A 1 101 ? -2.282 -0.670 0.399 1.00 96.75 101 GLY A C 1
ATOM 778 O O . GLY A 1 101 ? -1.984 -1.834 0.649 1.00 96.75 101 GLY A O 1
ATOM 779 N N . SER A 1 102 ? -2.742 0.170 1.313 1.00 97.94 102 SER A N 1
ATOM 780 C CA . SER A 1 102 ? -3.135 -0.213 2.661 1.00 97.94 102 SER A CA 1
ATOM 781 C C . SER A 1 102 ? -4.545 0.290 2.933 1.00 97.94 102 SER A C 1
ATOM 783 O O . SER A 1 102 ? -4.897 1.426 2.614 1.00 97.94 102 SER A O 1
ATOM 785 N N . LEU A 1 103 ? -5.363 -0.573 3.522 1.00 98.12 103 LEU A N 1
ATOM 786 C CA . LEU A 1 103 ? -6.708 -0.278 3.989 1.00 98.12 103 LEU A CA 1
ATOM 787 C C . LEU A 1 103 ? -6.799 -0.723 5.443 1.00 98.12 103 LEU A C 1
ATOM 789 O O . LEU A 1 103 ? -6.650 -1.905 5.738 1.00 98.12 103 LEU A O 1
ATOM 793 N N . ARG A 1 104 ? -7.111 0.199 6.348 1.00 98.00 104 ARG A N 1
ATOM 794 C CA . ARG A 1 104 ? -7.346 -0.084 7.762 1.00 98.00 104 ARG A CA 1
ATOM 795 C C . ARG A 1 104 ? -8.725 0.407 8.180 1.00 98.00 104 ARG A C 1
ATOM 797 O O . ARG A 1 104 ? -9.077 1.567 7.983 1.00 98.00 104 ARG A O 1
ATOM 804 N N . LEU A 1 105 ? -9.473 -0.485 8.813 1.00 97.62 105 LEU A N 1
ATOM 805 C CA . LEU A 1 105 ? -10.718 -0.198 9.507 1.00 97.62 105 LEU A CA 1
ATOM 806 C C . LEU A 1 105 ? -10.473 -0.353 11.001 1.00 97.62 105 LEU A C 1
ATOM 808 O O . LEU A 1 105 ? -10.049 -1.413 11.451 1.00 97.62 105 LEU A O 1
ATOM 812 N N . A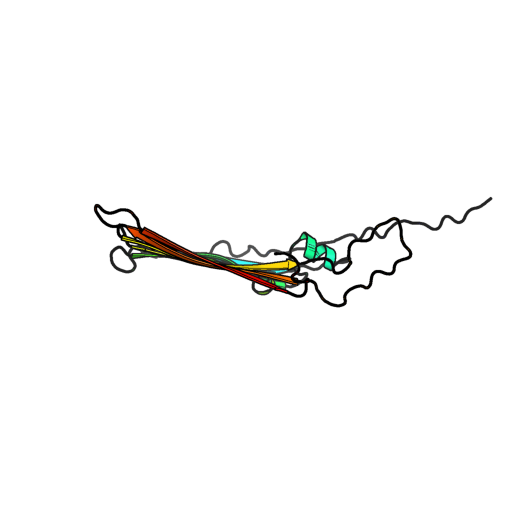SP A 1 106 ? -10.738 0.700 11.754 1.00 96.69 106 ASP A N 1
ATOM 813 C CA . ASP A 1 106 ? -10.522 0.769 13.193 1.00 96.69 106 ASP A CA 1
ATOM 814 C C . ASP A 1 106 ? -11.865 0.999 13.880 1.00 96.69 106 ASP A C 1
ATOM 816 O O . ASP A 1 106 ? -12.640 1.842 13.433 1.00 96.69 106 ASP A O 1
ATOM 820 N N . ARG A 1 107 ? -12.189 0.224 14.911 1.00 94.88 107 ARG A N 1
ATOM 821 C CA . ARG A 1 107 ? -13.450 0.351 15.640 1.00 94.88 107 ARG A CA 1
ATOM 822 C C . ARG A 1 107 ? -13.143 0.573 17.111 1.00 94.88 107 ARG A C 1
ATOM 824 O O . ARG A 1 107 ? -13.028 -0.399 17.855 1.00 94.88 107 ARG A O 1
ATOM 831 N N . GLY A 1 108 ? -13.039 1.846 17.492 1.00 88.81 108 GLY A N 1
ATOM 832 C CA . GLY A 1 108 ? -12.871 2.298 18.872 1.00 88.81 108 GLY A CA 1
ATOM 833 C C . GLY A 1 108 ? -11.972 1.386 19.712 1.00 88.81 108 GLY A C 1
ATOM 834 O O . GLY A 1 108 ? -10.824 1.120 19.375 1.00 88.81 108 GLY A O 1
ATOM 835 N N . GLU A 1 109 ? -12.523 0.872 20.808 1.00 89.06 109 GLU A N 1
ATOM 836 C CA . GLU A 1 109 ? -11.812 -0.025 21.729 1.00 89.06 109 GLU A CA 1
ATOM 837 C C . GLU A 1 109 ? -11.909 -1.511 21.346 1.00 89.06 109 GLU A C 1
ATOM 839 O O . GLU A 1 109 ? -11.347 -2.353 22.038 1.00 89.06 109 GLU A O 1
ATOM 844 N N . LEU A 1 110 ? -12.614 -1.858 20.264 1.00 92.00 110 LEU A N 1
ATOM 845 C CA . LEU A 1 110 ? -12.821 -3.246 19.830 1.00 92.00 110 LEU A CA 1
ATOM 846 C C . LEU A 1 110 ? -11.672 -3.779 18.968 1.00 92.00 110 LEU A C 1
ATOM 848 O O . LEU A 1 110 ? -11.536 -4.994 18.822 1.00 92.00 110 LEU A O 1
ATOM 852 N N . GLY A 1 111 ? -10.847 -2.891 18.408 1.00 94.38 111 GLY A N 1
ATOM 853 C CA . GLY A 1 111 ? -9.663 -3.237 17.627 1.00 94.38 111 GLY A CA 1
ATOM 854 C C . GLY A 1 111 ? -9.773 -2.843 16.154 1.00 94.38 111 GLY A C 1
ATOM 855 O O . GLY A 1 111 ? -10.437 -1.867 15.801 1.00 94.38 111 GLY A O 1
ATOM 856 N N . PHE A 1 112 ? -9.085 -3.575 15.276 1.00 96.75 112 PHE A N 1
ATOM 857 C CA . PHE A 1 112 ? -8.938 -3.186 13.875 1.00 96.75 112 PHE A CA 1
ATOM 858 C C . PHE A 1 112 ? -8.797 -4.361 12.912 1.00 96.75 112 PHE A C 1
ATOM 860 O O . PHE A 1 112 ? -8.403 -5.464 13.285 1.00 96.75 112 PHE A O 1
ATOM 867 N N . ILE A 1 113 ? -9.042 -4.083 11.634 1.00 97.75 113 ILE A N 1
ATOM 868 C CA . ILE A 1 113 ? -8.691 -4.957 10.514 1.00 97.75 113 ILE A CA 1
ATOM 869 C C . ILE A 1 113 ? -7.874 -4.143 9.511 1.00 97.75 113 ILE A C 1
ATOM 871 O O . ILE A 1 113 ? -8.232 -3.009 9.192 1.00 97.75 113 ILE A O 1
ATOM 875 N N . ARG A 1 114 ? -6.776 -4.712 9.017 1.00 98.12 114 ARG A N 1
ATOM 876 C CA . ARG A 1 114 ? -5.891 -4.122 8.014 1.00 98.12 114 ARG A CA 1
ATOM 877 C C . ARG A 1 114 ? -5.693 -5.087 6.849 1.00 98.12 114 ARG A C 1
ATOM 879 O O . ARG A 1 114 ? -5.499 -6.283 7.045 1.00 98.12 114 ARG A O 1
ATOM 886 N N . PHE A 1 115 ? -5.726 -4.540 5.644 1.00 98.25 115 PHE A N 1
ATOM 887 C CA . PHE A 1 115 ? -5.397 -5.215 4.400 1.00 98.25 115 PHE A CA 1
ATOM 888 C C . PHE A 1 115 ? -4.258 -4.452 3.739 1.00 98.25 115 PHE A C 1
ATOM 890 O O . PHE A 1 115 ? -4.393 -3.253 3.508 1.00 98.25 115 PHE A O 1
ATOM 897 N N . ASP A 1 116 ? -3.171 -5.145 3.419 1.00 96.00 116 ASP A N 1
ATOM 898 C CA . ASP A 1 116 ? -2.021 -4.569 2.729 1.00 96.00 116 ASP A CA 1
ATOM 899 C C . ASP A 1 116 ? -1.745 -5.332 1.433 1.00 96.00 116 ASP A C 1
ATOM 901 O O . ASP A 1 116 ? -1.783 -6.567 1.389 1.00 96.00 116 ASP A O 1
ATOM 905 N N . TYR A 1 117 ? -1.436 -4.581 0.385 1.00 95.62 117 TYR A N 1
ATOM 906 C CA . TYR A 1 117 ? -0.986 -5.074 -0.905 1.00 95.62 117 TYR A CA 1
ATOM 907 C C . TYR A 1 117 ? 0.248 -4.292 -1.340 1.00 95.62 117 TYR A C 1
ATOM 909 O O . TYR A 1 117 ? 0.297 -3.071 -1.204 1.00 95.62 117 TYR A O 1
ATOM 917 N N . GLU A 1 118 ? 1.241 -4.990 -1.862 1.00 93.00 118 GLU A N 1
ATOM 918 C CA . GLU A 1 118 ? 2.467 -4.398 -2.379 1.00 93.00 118 GLU A CA 1
ATOM 919 C C . GLU A 1 118 ? 2.962 -5.248 -3.541 1.00 93.00 118 GLU A C 1
ATOM 921 O O . GLU A 1 118 ? 3.006 -6.473 -3.429 1.00 93.00 118 GLU A O 1
ATOM 926 N N . GLU A 1 119 ? 3.331 -4.609 -4.638 1.00 90.38 119 GLU A N 1
ATOM 927 C CA . GLU A 1 119 ? 3.876 -5.232 -5.834 1.00 90.38 119 GLU A CA 1
ATOM 928 C C . GLU A 1 119 ? 4.905 -4.287 -6.454 1.00 90.38 119 GLU A C 1
ATOM 930 O O . GLU A 1 119 ? 4.663 -3.088 -6.531 1.00 90.38 119 GLU A O 1
ATOM 935 N N . PHE A 1 120 ? 6.075 -4.810 -6.822 1.00 85.06 120 PHE A N 1
ATOM 936 C CA . PHE A 1 120 ? 7.129 -4.042 -7.488 1.00 85.06 120 PHE A CA 1
ATOM 937 C C . PHE A 1 120 ? 7.982 -4.924 -8.404 1.00 85.06 120 PHE A C 1
ATOM 939 O O . PHE A 1 120 ? 8.257 -6.093 -8.096 1.00 85.06 120 PHE A O 1
ATOM 946 N N . SER A 1 121 ? 8.474 -4.341 -9.499 1.00 82.69 121 SER A N 1
ATOM 947 C CA . SER A 1 121 ? 9.405 -5.002 -10.419 1.00 82.69 121 SER A CA 1
ATOM 948 C C . SER A 1 121 ? 10.869 -4.771 -10.039 1.00 82.69 121 SER A C 1
ATOM 950 O O . SER A 1 121 ? 11.294 -3.688 -9.636 1.00 82.69 121 SER A O 1
ATOM 952 N N . ARG A 1 122 ? 11.692 -5.811 -10.199 1.00 75.12 122 ARG A N 1
ATOM 953 C CA . ARG A 1 122 ? 13.158 -5.726 -10.157 1.00 75.12 122 ARG A CA 1
ATOM 954 C C . ARG A 1 122 ? 13.767 -6.183 -11.471 1.00 75.12 122 ARG A C 1
ATOM 956 O O . ARG A 1 122 ? 13.479 -7.277 -11.947 1.00 75.12 122 ARG A O 1
ATOM 963 N N . PHE A 1 123 ? 14.699 -5.382 -11.979 1.00 70.31 123 PHE A N 1
ATOM 964 C CA . PHE A 1 123 ? 15.430 -5.653 -13.214 1.00 70.31 123 PHE A CA 1
ATOM 965 C C . PHE A 1 123 ? 16.822 -6.218 -12.923 1.00 70.31 123 PHE A C 1
ATOM 967 O O . PHE A 1 123 ? 17.495 -5.808 -11.972 1.00 70.31 123 PHE A O 1
ATOM 974 N N . TYR A 1 124 ? 17.265 -7.155 -13.758 1.00 58.84 124 TYR A N 1
ATOM 975 C CA . TYR A 1 124 ? 18.606 -7.735 -13.721 1.00 58.84 124 TYR A CA 1
ATOM 976 C C . TYR A 1 124 ? 19.256 -7.686 -15.105 1.00 58.84 124 TYR A C 1
ATOM 978 O O . TYR A 1 124 ? 18.558 -7.789 -16.107 1.00 58.84 124 TYR A O 1
ATOM 986 N N . GLU A 1 125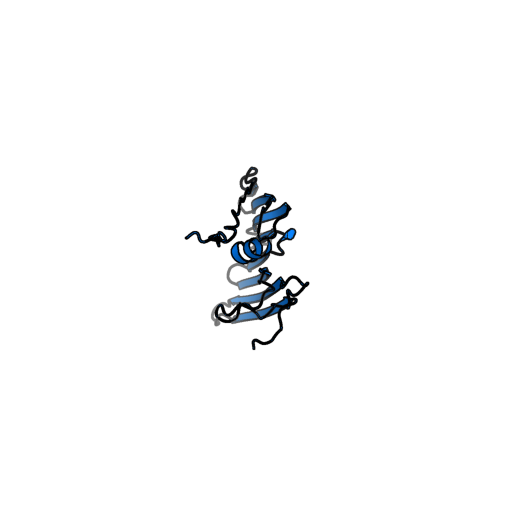 ? 20.591 -7.600 -15.150 1.00 57.25 125 GLU A N 1
ATOM 987 C CA . GLU A 1 125 ? 21.338 -7.761 -16.404 1.00 57.25 125 GLU A CA 1
ATOM 988 C C . GLU A 1 125 ? 21.235 -9.224 -16.901 1.00 57.25 125 GLU A C 1
ATOM 990 O O . GLU A 1 125 ? 21.457 -10.168 -16.133 1.00 57.25 125 GLU A O 1
ATOM 995 N N . GLY A 1 126 ? 20.922 -9.415 -18.183 1.00 53.62 126 GLY A N 1
ATOM 996 C CA . GLY A 1 126 ? 20.899 -10.665 -18.945 1.00 53.62 126 GLY A CA 1
ATOM 997 C C . GLY A 1 126 ? 22.287 -11.184 -19.324 1.00 53.62 126 GLY A C 1
ATOM 998 O O . GLY A 1 126 ? 22.429 -12.326 -19.765 1.00 53.62 126 GLY A O 1
ATOM 999 N N . THR A 1 127 ? 23.343 -10.399 -19.092 1.00 55.50 127 THR A N 1
ATOM 1000 C CA . THR A 1 127 ? 24.725 -10.882 -19.161 1.00 55.50 127 THR A CA 1
ATOM 1001 C C . THR A 1 127 ? 25.128 -11.516 -17.829 1.00 55.50 127 THR A C 1
ATOM 1003 O O . THR A 1 127 ? 25.396 -10.850 -16.832 1.00 55.50 127 THR A O 1
ATOM 1006 N N . GLY A 1 128 ? 25.217 -12.850 -17.803 1.00 50.38 128 GLY A N 1
ATOM 1007 C CA . GLY A 1 128 ? 25.846 -13.563 -16.691 1.00 50.38 128 GLY A CA 1
ATOM 1008 C C . GLY A 1 128 ? 27.261 -13.016 -16.468 1.00 50.38 128 GLY A C 1
ATOM 1009 O O . GLY A 1 128 ? 28.072 -13.030 -17.392 1.00 50.38 128 GLY A O 1
ATOM 1010 N N . GLY A 1 129 ? 27.534 -12.486 -15.271 1.00 49.66 129 GLY A N 1
ATOM 1011 C CA . GLY A 1 129 ? 28.738 -11.705 -14.972 1.00 49.66 129 GLY A CA 1
ATOM 1012 C C . GLY A 1 129 ? 30.029 -12.258 -15.593 1.00 49.66 129 GLY A C 1
ATOM 1013 O O . GLY A 1 129 ? 30.381 -13.426 -15.428 1.00 49.66 129 GLY A O 1
ATOM 1014 N N . VAL A 1 130 ? 30.762 -11.402 -16.309 1.00 46.88 130 VAL A N 1
ATOM 1015 C CA . VAL A 1 130 ? 31.967 -11.806 -17.047 1.00 46.88 130 VAL A CA 1
ATOM 1016 C C . VAL A 1 130 ? 33.163 -11.945 -16.106 1.00 46.88 130 VAL A C 1
ATOM 1018 O O . VAL A 1 130 ? 33.632 -10.967 -15.515 1.00 46.88 130 VAL A O 1
ATOM 1021 N N . TYR A 1 131 ? 33.750 -13.143 -16.031 1.00 45.81 131 TYR A N 1
ATOM 1022 C CA . TYR A 1 131 ? 35.064 -13.325 -15.415 1.00 45.81 131 TYR A CA 1
ATOM 1023 C C . TYR A 1 131 ? 36.147 -12.750 -16.342 1.00 45.81 131 TYR A C 1
ATOM 1025 O O . TYR A 1 131 ? 36.559 -13.379 -17.318 1.00 45.81 131 TYR A O 1
ATOM 1033 N N . ARG A 1 132 ? 36.632 -11.543 -16.020 1.00 50.75 132 ARG A N 1
ATOM 1034 C CA . ARG A 1 132 ? 37.554 -10.715 -16.835 1.00 50.75 132 ARG A CA 1
ATOM 1035 C C . ARG A 1 132 ? 38.875 -11.379 -17.274 1.00 50.75 132 ARG A C 1
ATOM 1037 O O . ARG A 1 132 ? 39.638 -10.762 -18.009 1.00 50.75 132 ARG A O 1
ATOM 1044 N N . ARG A 1 133 ? 39.193 -12.600 -16.826 1.00 52.94 133 ARG A N 1
ATOM 1045 C CA . ARG A 1 133 ? 40.394 -13.344 -17.254 1.00 52.94 133 ARG A CA 1
ATOM 1046 C C . ARG A 1 133 ? 40.190 -14.116 -18.569 1.00 52.94 133 ARG A C 1
ATOM 1048 O O . ARG A 1 133 ? 41.177 -14.525 -19.171 1.00 52.94 133 ARG A O 1
ATOM 1055 N N . PHE A 1 134 ? 38.950 -14.280 -19.042 1.00 52.28 134 PHE A N 1
ATOM 1056 C CA . PHE A 1 134 ? 38.638 -15.009 -20.275 1.00 52.28 134 PHE A CA 1
ATOM 1057 C C . PHE A 1 134 ? 37.775 -14.171 -21.230 1.00 52.28 134 PHE A C 1
ATOM 1059 O O . PHE A 1 134 ? 36.567 -14.344 -21.316 1.00 52.28 134 PHE A O 1
ATOM 1066 N N . ASN A 1 135 ? 38.410 -13.294 -22.012 1.00 50.84 135 ASN A N 1
ATOM 1067 C CA . ASN A 1 135 ? 37.733 -12.447 -23.013 1.00 50.84 135 ASN A CA 1
ATOM 1068 C C . ASN A 1 135 ? 37.255 -13.222 -24.262 1.00 50.84 135 ASN A C 1
ATOM 1070 O O . ASN A 1 135 ? 36.692 -12.630 -25.177 1.00 50.84 135 ASN A O 1
ATOM 1074 N N . ALA A 1 136 ? 37.545 -14.526 -24.339 1.00 50.59 136 ALA A N 1
ATOM 1075 C CA . ALA A 1 136 ? 37.236 -15.388 -25.482 1.00 50.59 136 ALA A CA 1
ATOM 1076 C C . ALA A 1 136 ? 35.887 -16.118 -25.355 1.00 50.59 136 ALA A C 1
ATOM 1078 O O . ALA A 1 136 ? 35.444 -16.749 -26.313 1.00 50.59 136 ALA A O 1
ATOM 1079 N N . LEU A 1 137 ? 35.236 -16.047 -24.191 1.00 46.41 137 LEU A N 1
ATOM 1080 C CA . LEU A 1 137 ? 33.914 -16.627 -23.991 1.00 46.41 137 LEU A CA 1
ATOM 1081 C C . LEU A 1 137 ? 32.878 -15.598 -24.443 1.00 46.41 137 LEU A C 1
ATOM 1083 O O . LEU A 1 137 ? 32.672 -14.586 -23.776 1.00 46.41 137 LEU A O 1
ATOM 1087 N N . ARG A 1 138 ? 32.262 -15.833 -25.607 1.00 44.34 138 ARG A N 1
ATOM 1088 C CA . ARG A 1 138 ? 31.061 -15.093 -26.002 1.00 44.34 138 ARG A CA 1
ATOM 1089 C C . ARG A 1 138 ? 29.986 -15.420 -24.973 1.00 44.34 138 ARG A C 1
ATOM 1091 O O . ARG A 1 138 ? 29.58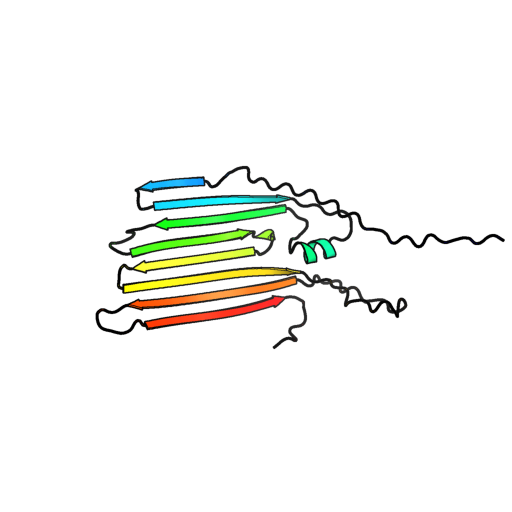6 -16.575 -24.857 1.00 44.34 138 ARG A O 1
ATOM 1098 N N . VAL A 1 139 ? 29.587 -14.425 -24.190 1.00 47.34 139 VAL A N 1
ATOM 1099 C CA . VAL A 1 139 ? 28.402 -14.545 -23.347 1.00 47.34 139 VAL A CA 1
ATOM 1100 C C . VAL A 1 139 ? 27.224 -14.590 -24.306 1.00 47.34 139 VAL A C 1
ATOM 1102 O O . VAL A 1 139 ? 27.128 -13.741 -25.190 1.00 47.34 139 VAL A O 1
ATOM 1105 N N . ASN A 1 140 ? 26.384 -15.613 -24.185 1.00 44.06 140 ASN A N 1
ATOM 1106 C CA . ASN A 1 140 ? 25.087 -15.573 -24.836 1.00 44.06 140 ASN A CA 1
ATOM 1107 C C . ASN A 1 140 ? 24.313 -14.453 -24.139 1.00 44.06 140 ASN A C 1
ATOM 1109 O O . ASN A 1 140 ? 24.004 -14.579 -22.955 1.00 44.06 140 ASN A O 1
ATOM 1113 N N . GLU A 1 141 ? 24.092 -13.344 -24.838 1.00 47.16 141 GLU A N 1
ATOM 1114 C CA . GLU A 1 141 ? 23.083 -12.370 -24.436 1.00 47.16 141 GLU A CA 1
ATOM 1115 C C . GLU A 1 141 ? 21.752 -13.127 -24.447 1.00 47.16 141 GLU A C 1
ATOM 1117 O O . GLU A 1 141 ? 21.379 -13.716 -25.464 1.00 47.16 141 GLU A O 1
ATOM 1122 N N . LEU A 1 142 ? 21.096 -13.231 -23.289 1.00 48.09 142 LEU A N 1
ATOM 1123 C CA . LEU A 1 142 ? 19.715 -13.692 -23.274 1.00 48.09 142 LEU A CA 1
ATOM 1124 C C . LEU A 1 142 ? 18.894 -12.594 -23.956 1.00 48.09 142 LEU A C 1
ATOM 1126 O O . LEU A 1 142 ? 18.960 -11.441 -23.545 1.00 48.09 142 LEU A O 1
ATOM 1130 N N . GLU A 1 143 ? 18.145 -12.952 -24.999 1.00 45.81 143 GLU A N 1
ATOM 1131 C CA . GLU A 1 143 ? 17.238 -12.027 -25.701 1.00 45.81 143 GLU A CA 1
ATOM 1132 C C . GLU A 1 143 ? 16.035 -11.609 -24.829 1.00 45.81 143 GLU A C 1
ATOM 1134 O O . GLU A 1 143 ? 15.264 -10.738 -25.221 1.00 45.81 143 GLU A O 1
ATOM 1139 N N . GLU A 1 144 ? 15.867 -12.220 -23.651 1.00 50.88 144 GLU A N 1
ATOM 1140 C CA . GLU A 1 144 ? 14.752 -11.978 -22.736 1.00 50.88 144 GLU A CA 1
ATOM 1141 C C . GLU A 1 144 ? 15.152 -11.045 -21.585 1.00 50.88 144 GLU A C 1
ATOM 1143 O O . GLU A 1 144 ? 16.140 -11.273 -20.881 1.00 50.88 144 GLU A O 1
ATOM 1148 N N . GLU A 1 145 ? 14.337 -10.011 -21.364 1.00 54.66 145 GLU A N 1
ATOM 1149 C CA . GLU A 1 145 ? 14.461 -9.120 -20.213 1.00 54.66 145 GLU A CA 1
ATOM 1150 C C . GLU A 1 145 ? 14.258 -9.910 -18.912 1.00 54.66 145 GLU A C 1
ATOM 1152 O O . GLU A 1 145 ? 13.197 -10.487 -18.665 1.00 54.66 145 GLU A O 1
ATOM 1157 N N . LEU A 1 146 ? 15.278 -9.933 -18.048 1.00 64.25 146 LEU A N 1
ATOM 1158 C CA . LEU A 1 146 ? 15.187 -10.545 -16.721 1.00 64.25 146 LEU A CA 1
ATOM 1159 C C . LEU A 1 146 ? 14.454 -9.606 -15.755 1.00 64.25 146 LEU A C 1
ATOM 1161 O O . LEU A 1 146 ? 15.053 -9.012 -14.853 1.00 64.25 146 LEU A O 1
ATOM 1165 N N . GLU A 1 147 ? 13.147 -9.490 -15.956 1.00 72.56 147 GLU A N 1
ATOM 1166 C CA . GLU A 1 147 ? 12.218 -8.850 -15.033 1.00 72.56 147 GLU A CA 1
ATOM 1167 C C . GLU A 1 147 ? 11.746 -9.855 -13.978 1.00 72.56 147 GLU A C 1
ATOM 1169 O O . GLU A 1 147 ? 11.532 -11.043 -14.251 1.00 72.56 147 GLU A O 1
ATOM 1174 N N . LEU A 1 148 ? 11.653 -9.377 -12.741 1.00 81.25 148 LEU A N 1
ATOM 1175 C CA . LEU A 1 148 ? 11.146 -10.130 -11.615 1.00 81.25 148 LEU A CA 1
ATOM 1176 C C . LEU A 1 148 ? 10.118 -9.299 -10.853 1.00 81.25 148 LEU A C 1
ATOM 1178 O O . LEU A 1 148 ? 10.479 -8.335 -10.181 1.00 81.25 148 LEU A O 1
ATOM 1182 N N . GLU A 1 149 ? 8.874 -9.740 -10.897 1.00 83.62 149 GLU A N 1
ATOM 1183 C CA . GLU A 1 149 ? 7.755 -9.186 -10.150 1.00 83.62 149 GLU A CA 1
ATOM 1184 C C . GLU A 1 149 ? 7.746 -9.799 -8.750 1.00 83.62 149 GLU A C 1
ATOM 1186 O O . GLU A 1 149 ? 7.796 -11.022 -8.574 1.00 83.62 149 GLU A O 1
ATOM 1191 N N . ILE A 1 150 ? 7.744 -8.953 -7.727 1.00 87.31 150 ILE A N 1
ATOM 1192 C CA . ILE A 1 150 ? 7.696 -9.363 -6.326 1.00 87.31 150 ILE A CA 1
ATOM 1193 C C . ILE A 1 150 ? 6.445 -8.753 -5.726 1.00 87.31 150 ILE A C 1
ATOM 1195 O O . ILE A 1 150 ? 6.276 -7.541 -5.777 1.00 87.31 150 ILE A O 1
ATOM 1199 N N . GLY A 1 151 ? 5.616 -9.583 -5.100 1.00 89.12 151 GLY A N 1
ATOM 1200 C CA . GLY A 1 151 ? 4.398 -9.112 -4.465 1.00 89.12 151 GLY A CA 1
ATOM 1201 C C . GLY A 1 151 ? 4.138 -9.703 -3.088 1.00 89.12 151 GLY A C 1
ATOM 1202 O O . GLY A 1 151 ? 4.644 -10.768 -2.707 1.00 89.12 151 GLY A O 1
ATOM 1203 N N . ARG A 1 152 ? 3.337 -8.977 -2.315 1.00 94.12 152 ARG A N 1
ATOM 1204 C CA . ARG A 1 152 ? 2.954 -9.279 -0.942 1.00 94.12 152 ARG A CA 1
ATOM 1205 C C . ARG A 1 152 ? 1.499 -8.895 -0.726 1.00 94.12 152 ARG A C 1
ATOM 1207 O O . ARG A 1 152 ? 1.086 -7.781 -1.014 1.00 94.12 152 ARG A O 1
ATOM 1214 N N . LEU A 1 153 ? 0.744 -9.827 -0.162 1.00 94.75 153 LEU A N 1
ATOM 1215 C CA . LEU A 1 153 ? -0.613 -9.611 0.316 1.00 94.75 153 LEU A CA 1
ATOM 1216 C C . LEU A 1 153 ? -0.654 -9.971 1.795 1.00 94.75 153 LEU A C 1
ATOM 1218 O O . LEU A 1 153 ? -0.235 -11.070 2.166 1.00 94.75 153 LEU A O 1
ATOM 1222 N N . ALA A 1 154 ? -1.168 -9.074 2.629 1.00 96.44 154 ALA A N 1
ATOM 1223 C CA . ALA A 1 154 ? -1.340 -9.322 4.052 1.00 96.44 154 ALA A CA 1
ATOM 1224 C C . ALA A 1 154 ? -2.739 -8.932 4.534 1.00 96.44 154 ALA A C 1
ATOM 1226 O O . ALA A 1 154 ? -3.336 -7.964 4.065 1.00 96.44 154 ALA A O 1
ATOM 1227 N N . VAL A 1 155 ? -3.253 -9.711 5.482 1.00 97.75 155 VAL A N 1
ATOM 1228 C CA . VAL A 1 155 ? -4.490 -9.433 6.209 1.00 97.75 155 VAL A CA 1
ATOM 1229 C C . VAL A 1 155 ? -4.201 -9.578 7.692 1.00 97.75 155 VAL A C 1
ATOM 1231 O O . VAL A 1 155 ? -3.781 -10.643 8.145 1.00 97.75 155 VAL A O 1
ATOM 1234 N N . GLU A 1 156 ? -4.440 -8.514 8.442 1.00 97.81 156 GLU A N 1
ATOM 1235 C CA . GLU A 1 156 ? -4.249 -8.446 9.884 1.00 97.81 156 GLU A CA 1
ATOM 1236 C C . GLU A 1 156 ? -5.579 -8.098 10.550 1.00 97.81 156 GLU A C 1
ATOM 1238 O O . GLU A 1 156 ? -6.299 -7.212 10.096 1.00 97.81 156 GLU A O 1
ATOM 1243 N N . ALA A 1 157 ? -5.916 -8.785 11.633 1.00 97.25 157 ALA A N 1
ATOM 1244 C CA . ALA A 1 157 ? -7.069 -8.472 12.458 1.00 97.25 157 ALA A CA 1
ATOM 1245 C C . ALA A 1 157 ? -6.663 -8.545 13.926 1.00 97.25 157 ALA A C 1
ATOM 1247 O O . ALA A 1 157 ? -6.103 -9.5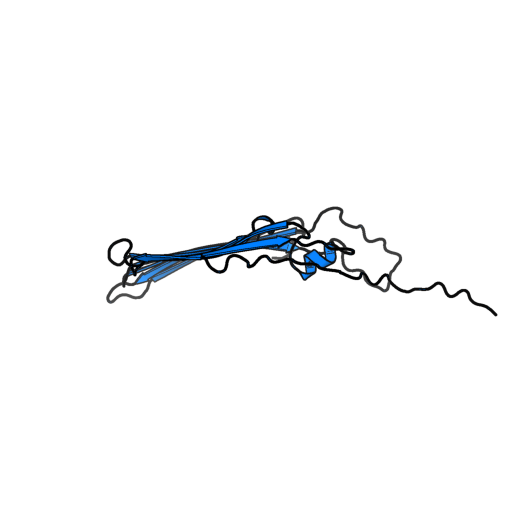46 14.366 1.00 97.25 157 ALA A O 1
ATOM 1248 N N . VAL A 1 158 ? -6.966 -7.497 14.680 1.00 95.81 158 VAL A N 1
ATOM 1249 C CA . VAL A 1 158 ? -6.735 -7.427 16.120 1.00 95.81 158 VAL A CA 1
ATOM 1250 C C . VAL A 1 158 ? -8.061 -7.141 16.794 1.00 95.81 158 VAL A C 1
ATOM 1252 O O . VAL A 1 158 ? -8.773 -6.218 16.401 1.00 95.81 158 VAL A O 1
ATOM 1255 N N . LEU A 1 159 ? -8.390 -7.953 17.791 1.00 94.81 159 LEU A N 1
ATOM 1256 C CA . LEU A 1 159 ? -9.594 -7.828 18.593 1.00 94.81 159 LEU A CA 1
ATOM 1257 C C . LEU A 1 159 ? -9.212 -7.594 20.046 1.00 94.81 159 LEU A C 1
ATOM 1259 O O . LEU A 1 159 ? -8.464 -8.377 20.642 1.00 94.81 159 LEU A O 1
ATOM 1263 N N . THR A 1 160 ? -9.790 -6.547 20.611 1.00 93.12 160 THR A N 1
ATOM 1264 C CA . THR A 1 160 ? -9.608 -6.168 22.005 1.00 93.12 160 THR A CA 1
ATOM 1265 C C . THR A 1 160 ? -10.918 -6.395 22.743 1.00 93.12 160 THR A C 1
ATOM 1267 O O . THR A 1 160 ? -11.997 -6.024 22.282 1.00 93.12 160 THR A O 1
ATOM 1270 N N . PHE A 1 161 ? -10.825 -7.058 23.890 1.00 87.75 161 PHE A N 1
ATOM 1271 C CA . PHE A 1 161 ? -11.965 -7.424 24.717 1.00 87.75 161 PHE A CA 1
ATOM 1272 C C . PHE A 1 161 ? -11.757 -6.875 26.122 1.00 87.75 161 PHE A C 1
ATOM 1274 O O . PHE A 1 161 ? -10.675 -7.000 26.697 1.00 87.75 161 PHE A O 1
ATOM 1281 N N . GLU A 1 162 ? -12.806 -6.314 26.709 1.00 84.25 162 GLU A N 1
ATOM 1282 C CA . GLU A 1 162 ? -12.744 -5.827 28.082 1.00 84.25 162 GLU A CA 1
ATOM 1283 C C . GLU A 1 162 ? -12.477 -7.002 29.042 1.00 84.25 162 GLU A C 1
ATOM 1285 O O . GLU A 1 162 ? -13.210 -7.991 29.049 1.00 84.25 162 GLU A O 1
ATOM 1290 N N . ASN A 1 163 ? -11.423 -6.902 29.860 1.00 88.31 163 ASN A N 1
ATOM 1291 C CA . ASN A 1 163 ? -10.983 -7.927 30.825 1.00 88.31 163 ASN A CA 1
ATOM 1292 C C . ASN A 1 163 ? -10.437 -9.246 30.235 1.00 88.31 163 ASN A C 1
ATOM 1294 O O . ASN A 1 163 ? -10.190 -10.189 30.990 1.00 88.31 163 ASN A O 1
ATOM 1298 N N . PHE A 1 164 ? -10.207 -9.326 28.923 1.00 87.88 164 PHE A N 1
ATOM 1299 C CA . PHE A 1 164 ? -9.613 -10.491 28.258 1.00 87.88 164 PHE A CA 1
ATOM 1300 C C . PHE A 1 164 ? -8.342 -10.091 27.490 1.00 87.88 164 PHE A C 1
ATOM 1302 O O . PHE A 1 164 ? -8.154 -8.916 27.180 1.00 87.88 164 PHE A O 1
ATOM 1309 N N . PRO A 1 165 ? -7.433 -11.041 27.202 1.00 89.31 165 PRO A N 1
ATOM 1310 C CA . PRO A 1 165 ? -6.250 -10.749 26.403 1.00 89.31 165 PRO A CA 1
ATOM 1311 C C . PRO A 1 165 ? -6.626 -10.334 24.975 1.00 89.31 165 PRO A C 1
ATOM 1313 O O . PRO A 1 165 ? -7.588 -10.846 24.400 1.00 89.31 165 PRO A O 1
ATOM 1316 N N . GLU A 1 166 ? -5.822 -9.440 24.404 1.00 92.75 166 GLU A N 1
ATOM 1317 C CA . GLU A 1 166 ? -5.894 -9.061 22.993 1.00 92.75 166 GLU A CA 1
ATOM 1318 C C . GLU A 1 166 ? -5.620 -10.279 22.101 1.00 92.75 166 GLU A C 1
ATOM 1320 O O . GLU A 1 166 ? -4.690 -11.055 22.346 1.00 92.75 166 GLU A O 1
ATOM 1325 N N . LEU A 1 167 ? -6.437 -10.450 21.061 1.00 94.69 167 LEU A N 1
ATOM 1326 C CA . LEU A 1 167 ? -6.277 -11.512 20.074 1.00 94.69 167 LEU A CA 1
ATOM 1327 C C . LEU A 1 167 ? -5.901 -10.904 18.725 1.00 94.69 167 LEU A C 1
ATOM 1329 O O . LEU A 1 167 ? -6.711 -10.228 18.097 1.00 94.69 167 LEU A O 1
ATOM 1333 N N . GLY A 1 168 ? -4.683 -11.190 18.270 1.00 95.50 168 GLY A N 1
ATOM 1334 C CA . GLY A 1 168 ? -4.184 -10.800 16.955 1.00 95.50 168 GLY A CA 1
ATOM 1335 C C . GLY A 1 168 ? -4.085 -11.990 16.003 1.00 95.50 168 GLY A C 1
ATOM 1336 O O . GLY A 1 168 ? -3.594 -13.059 16.369 1.00 95.50 168 GLY A O 1
ATOM 1337 N N . PHE A 1 169 ? -4.519 -11.794 14.764 1.00 96.75 169 PHE A N 1
ATOM 1338 C CA . PHE A 1 169 ? -4.349 -12.721 13.655 1.00 96.75 169 PHE A CA 1
ATOM 1339 C C . PHE A 1 169 ? -3.683 -11.999 12.487 1.00 96.75 169 PHE A C 1
ATOM 1341 O O . PHE A 1 169 ? -4.141 -10.940 12.069 1.00 96.75 169 PHE A O 1
ATOM 1348 N N . LEU A 1 170 ? -2.632 -12.601 11.932 1.00 96.12 170 LEU A N 1
ATOM 1349 C CA . LEU A 1 170 ? -1.943 -12.108 10.745 1.00 96.12 170 LEU A CA 1
ATOM 1350 C C . LEU A 1 170 ? -1.780 -13.248 9.743 1.00 96.12 170 LEU A C 1
ATOM 1352 O O . LEU A 1 170 ? -1.231 -14.304 10.064 1.00 96.12 170 LEU A O 1
ATOM 1356 N N . TYR A 1 171 ? -2.208 -12.999 8.514 1.00 96.25 171 TYR A N 1
ATOM 1357 C CA . TYR A 1 171 ? -1.915 -13.829 7.359 1.00 96.25 171 TYR A CA 1
ATOM 1358 C C . TYR A 1 171 ? -1.117 -13.013 6.348 1.00 96.25 171 TYR A C 1
ATOM 1360 O O . TYR A 1 171 ? -1.569 -11.958 5.918 1.00 96.25 171 TYR A O 1
ATOM 1368 N N . GLU A 1 172 ? 0.048 -13.514 5.940 1.00 96.12 172 GLU A N 1
ATOM 1369 C CA . GLU A 1 172 ? 0.872 -12.904 4.897 1.00 96.12 172 GLU A CA 1
ATOM 1370 C C . GLU A 1 172 ? 1.185 -13.939 3.814 1.00 96.12 172 GLU A C 1
ATOM 1372 O O . GLU A 1 172 ? 1.584 -15.072 4.099 1.00 96.12 172 GLU A O 1
ATOM 1377 N N . ARG A 1 173 ? 1.042 -13.532 2.554 1.00 93.06 173 ARG A N 1
ATOM 1378 C CA . ARG A 1 173 ? 1.446 -14.300 1.383 1.00 93.06 173 ARG A CA 1
ATOM 1379 C C . ARG A 1 173 ? 2.395 -13.466 0.536 1.00 93.06 173 ARG A C 1
ATOM 1381 O O . ARG A 1 173 ? 2.034 -12.390 0.074 1.00 93.06 173 ARG A O 1
ATOM 1388 N N . ARG A 1 174 ? 3.584 -14.007 0.275 1.00 91.19 174 ARG A N 1
ATOM 1389 C CA . ARG A 1 174 ? 4.544 -13.450 -0.686 1.00 91.19 174 ARG A CA 1
ATOM 1390 C C . ARG A 1 174 ? 4.528 -14.273 -1.962 1.00 91.19 174 ARG A C 1
ATOM 1392 O O . ARG A 1 174 ? 4.446 -15.501 -1.907 1.00 91.19 174 ARG A O 1
ATOM 1399 N N . PHE A 1 175 ? 4.608 -13.602 -3.097 1.00 86.06 175 PHE A N 1
ATOM 1400 C CA . PHE A 1 175 ? 4.720 -14.223 -4.405 1.00 86.06 175 PHE A CA 1
ATOM 1401 C C . PHE A 1 175 ? 5.814 -13.536 -5.211 1.00 86.06 175 PHE A C 1
ATOM 1403 O O . PHE A 1 175 ? 6.241 -12.423 -4.912 1.00 86.06 175 PHE A O 1
ATOM 1410 N N . LYS A 1 176 ? 6.336 -14.275 -6.180 1.00 85.31 176 LYS A N 1
ATOM 1411 C CA . LYS A 1 176 ? 7.433 -13.838 -7.024 1.00 85.31 176 LYS A CA 1
ATOM 1412 C C . LYS A 1 176 ? 7.286 -14.519 -8.375 1.00 85.31 176 LYS A C 1
ATOM 1414 O O . LYS A 1 176 ? 7.250 -15.753 -8.407 1.00 85.31 176 LYS A O 1
ATOM 1419 N N . ASP A 1 177 ? 7.210 -13.729 -9.435 1.00 78.12 177 ASP A N 1
ATOM 1420 C CA . ASP A 1 177 ? 7.098 -14.192 -10.818 1.00 78.12 177 ASP A CA 1
ATOM 1421 C C . ASP A 1 177 ? 8.165 -13.524 -11.697 1.00 78.12 177 ASP A C 1
ATOM 1423 O O . ASP A 1 177 ? 8.699 -12.479 -11.335 1.00 78.12 177 ASP A O 1
ATOM 1427 N N . GLY A 1 178 ? 8.557 -14.153 -12.803 1.00 71.06 178 GLY A N 1
ATOM 1428 C CA . GLY A 1 178 ? 9.504 -13.556 -13.750 1.00 71.06 178 GLY A CA 1
ATOM 1429 C C . GLY A 1 178 ? 10.488 -14.521 -14.408 1.00 71.06 178 GLY A C 1
ATOM 1430 O O . GLY A 1 178 ? 10.623 -15.690 -14.036 1.00 71.06 178 GLY A O 1
ATOM 1431 N N . ALA A 1 179 ? 11.218 -13.995 -15.394 1.00 60.62 179 ALA A N 1
ATOM 1432 C CA . ALA A 1 179 ? 12.068 -14.764 -16.308 1.00 60.62 179 ALA A CA 1
ATOM 1433 C C . ALA A 1 179 ? 13.379 -15.272 -15.671 1.00 60.62 179 ALA A C 1
ATOM 1435 O O . ALA A 1 179 ? 14.085 -16.114 -16.231 1.00 60.62 179 ALA A O 1
ATOM 1436 N N . LYS A 1 180 ? 13.724 -14.808 -14.461 1.00 54.03 180 LYS A N 1
ATOM 1437 C CA . LYS A 1 180 ? 14.920 -15.268 -13.745 1.00 54.03 180 LYS A CA 1
ATOM 1438 C C . LYS A 1 180 ? 14.663 -16.587 -13.014 1.00 54.03 180 LYS A C 1
ATOM 1440 O O . LYS A 1 180 ? 13.809 -16.672 -12.134 1.00 54.03 180 LYS A O 1
ATOM 1445 N N . SER A 1 181 ? 15.481 -17.594 -13.339 1.00 45.84 181 SER A N 1
ATOM 1446 C CA . SER A 1 181 ? 15.439 -18.953 -12.779 1.00 45.84 181 SER A CA 1
ATOM 1447 C C . SER A 1 181 ? 15.150 -18.987 -11.268 1.00 45.84 181 SER A C 1
ATOM 1449 O O . SER A 1 181 ? 15.873 -18.397 -10.460 1.00 45.84 181 SER A O 1
ATOM 1451 N N . ARG A 1 182 ? 14.087 -19.717 -10.901 1.00 47.91 182 ARG A N 1
ATOM 1452 C CA . ARG A 1 182 ? 13.468 -19.843 -9.563 1.00 47.91 182 ARG A CA 1
ATOM 1453 C C . ARG A 1 182 ? 14.307 -20.644 -8.550 1.00 47.91 182 ARG A C 1
ATOM 1455 O O . ARG A 1 182 ? 13.760 -21.316 -7.681 1.00 47.91 182 ARG A O 1
ATOM 1462 N N . LEU A 1 183 ? 15.634 -20.618 -8.660 1.00 39.22 183 LEU A N 1
ATOM 1463 C CA . LEU A 1 183 ? 16.544 -21.445 -7.859 1.00 39.22 183 LEU A CA 1
ATOM 1464 C C . LEU A 1 183 ? 17.051 -20.710 -6.613 1.00 39.22 183 LEU A C 1
ATOM 1466 O O . LEU A 1 183 ? 18.253 -20.604 -6.373 1.00 39.22 183 LEU A O 1
ATOM 1470 N N . THR A 1 184 ? 16.143 -20.180 -5.801 1.00 32.69 184 THR A N 1
ATOM 1471 C CA . THR A 1 184 ? 16.479 -19.774 -4.431 1.00 32.69 184 THR A CA 1
ATOM 1472 C C . THR A 1 184 ? 15.286 -20.085 -3.541 1.00 32.69 184 THR A C 1
ATOM 1474 O O . THR A 1 184 ? 14.193 -19.571 -3.781 1.00 32.69 184 THR A O 1
ATOM 1477 N N . TRP A 1 185 ? 15.517 -21.005 -2.606 1.00 36.41 185 TRP A N 1
ATOM 1478 C CA . TRP A 1 185 ? 14.588 -21.504 -1.595 1.00 36.41 185 TRP A CA 1
ATOM 1479 C C . TRP A 1 185 ? 14.655 -20.649 -0.332 1.00 36.41 185 TRP A C 1
ATOM 1481 O O . TRP A 1 185 ? 15.745 -20.093 -0.061 1.00 36.41 185 TRP A O 1
#